Protein AF-A0A2M7L9B9-F1 (a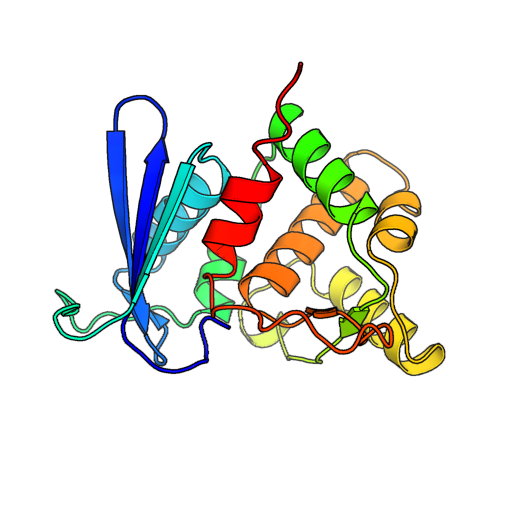fdb_monomer_lite)

Secondary structure (DSSP, 8-state):
-TTSSS-EEEEEEETTEEEEEEE-SS-EES-HHHHHHHHHHHHH-SEEEEEESTT---S-S-EE-HHHHHHHHHTT----HHHHHHHHHHHHTPPPEEE----GGGGT-TTHHHHHHHHHHHHHHS-B-HHHHHHT--SHHHHHHHHHHHHHHHHHT-EEE---S-TT-------HHHHHHHHT-----

pLDDT: mean 80.37, std 19.04, range [23.73, 95.25]

Sequence (189 aa):
MILAQKPARLDYAAGSESDSIYYDRAGFEGSDSEVAAKLRAVFASDAVDVESGEGIQLLTDQRVFAPQAISLALNDYMMDARLRARLKSFAKTMPPLHVHSFPMHRYGFHENARYLKICMQYQQYGSFSMQDYLLLAADTQDEIVRLRVMMALYTLGLITPLESGVAGVKHKHRSIFSTIADKLKIHHF

Foldseek 3Di:
DLLDAFWKKKWFDDPPDIDIWIGHNQATDDDLVVLLVVVLSLLVTLDIAMDTDPPRDRPDPDHDHHLLSLQSNLVVRDDDPLSLVLLLVVLVVAAWKDFADDPSVVNNRPLVVLLVVQVVVCVVPVTGRLNVSLVPQPDPVSNSSSSSSVVSCQQVVRIDGDDDPPPDDPPPPGDSSNVSSVSSCPDDD

Radius of gyration: 16.37 Å; chains: 1; bounding box: 45×38×41 Å

Structure (mmCIF, N/CA/C/O backbone):
data_AF-A0A2M7L9B9-F1
#
_entry.id   AF-A0A2M7L9B9-F1
#
loop_
_atom_site.group_PDB
_atom_site.id
_atom_site.type_symbol
_atom_site.label_atom_id
_atom_site.label_alt_id
_atom_site.label_comp_id
_atom_site.label_asym_id
_atom_site.label_entity_id
_atom_site.label_seq_id
_atom_site.pdbx_PDB_ins_code
_atom_site.Cartn_x
_atom_site.Cartn_y
_atom_site.Cartn_z
_atom_site.occupancy
_atom_site.B_iso_or_equiv
_atom_site.auth_seq_id
_atom_site.auth_comp_id
_atom_site.auth_asym_id
_atom_site.auth_atom_id
_atom_site.pdbx_PDB_model_num
ATOM 1 N N . MET A 1 1 ? 3.941 7.371 8.432 1.00 47.50 1 MET A N 1
ATOM 2 C CA . MET A 1 1 ? 4.108 5.903 8.433 1.00 47.50 1 MET A CA 1
ATOM 3 C C . MET A 1 1 ? 3.063 5.356 9.392 1.00 47.50 1 MET A C 1
ATOM 5 O O . MET A 1 1 ? 2.992 5.896 10.484 1.00 47.50 1 MET A O 1
ATOM 9 N N . ILE A 1 2 ? 2.222 4.386 9.016 1.00 50.94 2 ILE A N 1
ATOM 10 C CA . ILE A 1 2 ? 1.159 3.847 9.908 1.00 50.94 2 ILE A CA 1
ATOM 11 C C . ILE A 1 2 ? 1.754 3.333 11.236 1.00 50.94 2 ILE A C 1
ATOM 13 O O . ILE A 1 2 ? 1.150 3.435 12.293 1.00 50.94 2 ILE A O 1
ATOM 17 N N . LEU A 1 3 ? 3.030 2.944 11.201 1.00 48.72 3 LEU A N 1
ATOM 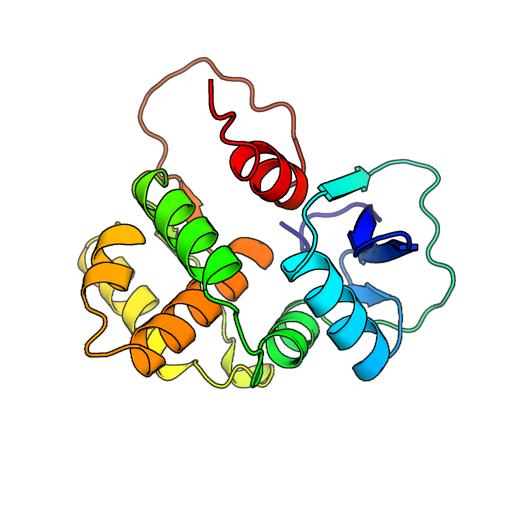18 C CA . LEU A 1 3 ? 3.849 2.559 12.351 1.00 48.72 3 LEU A CA 1
ATOM 19 C C . LEU A 1 3 ? 4.366 3.739 13.218 1.00 48.72 3 LEU A C 1
ATOM 21 O O . LEU A 1 3 ? 5.097 3.506 14.179 1.00 48.72 3 LEU A O 1
ATOM 25 N N . ALA A 1 4 ? 4.016 4.995 12.910 1.00 48.97 4 ALA A N 1
ATOM 26 C CA . ALA A 1 4 ? 4.515 6.206 13.578 1.00 48.97 4 ALA A CA 1
ATOM 27 C C . ALA A 1 4 ? 3.407 7.005 14.314 1.00 48.97 4 ALA A C 1
ATOM 29 O O . ALA A 1 4 ? 3.095 8.139 13.970 1.00 48.97 4 ALA A O 1
ATOM 30 N N . GLN A 1 5 ? 2.852 6.374 15.355 1.00 60.91 5 GLN A N 1
ATOM 31 C CA . GLN A 1 5 ? 2.694 6.905 16.727 1.00 60.91 5 GLN A CA 1
ATOM 32 C C . GLN A 1 5 ? 1.781 8.107 17.071 1.00 60.91 5 GLN A C 1
ATOM 34 O O . GLN A 1 5 ? 2.161 8.914 17.914 1.00 60.91 5 GLN A O 1
ATOM 39 N N . LYS A 1 6 ? 0.531 8.137 16.592 1.00 69.31 6 LYS A N 1
ATOM 40 C CA . LYS A 1 6 ? -0.669 8.543 17.376 1.00 69.31 6 LYS A CA 1
ATOM 41 C C . LYS A 1 6 ? -1.890 7.790 16.812 1.00 69.31 6 LYS A C 1
ATOM 43 O O . LYS A 1 6 ? -1.838 7.466 15.624 1.00 69.31 6 LYS A O 1
ATOM 48 N N . PRO A 1 7 ? -2.944 7.493 17.601 1.00 80.25 7 PRO A N 1
ATOM 49 C CA . PRO A 1 7 ? -4.212 7.025 17.046 1.00 80.25 7 PRO A CA 1
ATOM 50 C C . PRO A 1 7 ? -4.685 7.976 15.946 1.00 80.25 7 PRO A C 1
ATOM 52 O O . PRO A 1 7 ? -4.593 9.201 16.089 1.00 80.25 7 PRO A O 1
ATOM 55 N N . ALA A 1 8 ? -5.133 7.408 14.838 1.00 84.88 8 ALA A N 1
ATOM 56 C CA . ALA A 1 8 ? -5.562 8.145 13.667 1.00 84.88 8 ALA A CA 1
ATOM 57 C C . ALA A 1 8 ? -6.831 7.528 13.083 1.00 84.88 8 ALA A C 1
ATOM 59 O O . ALA A 1 8 ? -7.077 6.326 13.205 1.00 84.88 8 ALA A O 1
ATOM 60 N N . ARG A 1 9 ? -7.618 8.379 12.432 1.00 87.31 9 ARG A N 1
ATOM 61 C CA . ARG A 1 9 ? -8.817 8.016 11.689 1.00 87.31 9 ARG A CA 1
ATOM 62 C C . ARG A 1 9 ? -8.599 8.416 10.243 1.00 87.31 9 ARG A C 1
ATOM 64 O O . ARG A 1 9 ? -8.158 9.528 9.964 1.00 87.31 9 ARG A O 1
ATOM 71 N N . LEU A 1 10 ? -8.873 7.499 9.334 1.00 86.94 10 LEU A N 1
ATOM 72 C CA . LEU A 1 10 ? -8.871 7.752 7.907 1.00 86.94 10 LEU A CA 1
ATOM 73 C C . LEU A 1 10 ? -10.317 7.757 7.437 1.00 86.94 10 LEU A C 1
ATOM 75 O O . LEU A 1 10 ? -10.974 6.721 7.490 1.00 86.94 10 LEU A O 1
ATOM 79 N N . ASP A 1 11 ? -10.771 8.914 6.977 1.00 87.69 11 ASP A N 1
ATOM 80 C CA . ASP A 1 11 ? -12.105 9.129 6.429 1.00 87.69 11 ASP A CA 1
ATOM 81 C C . ASP A 1 11 ? -12.044 9.031 4.911 1.00 87.69 11 ASP A C 1
ATOM 83 O O . ASP A 1 11 ? -11.152 9.597 4.274 1.00 87.69 11 ASP A O 1
ATOM 87 N N . TYR A 1 12 ? -12.970 8.290 4.316 1.00 86.81 12 TYR A N 1
ATOM 88 C CA . TYR A 1 12 ? -13.003 8.068 2.878 1.00 86.81 12 TYR A CA 1
ATOM 89 C C . TYR A 1 12 ? -14.435 8.065 2.347 1.00 86.81 12 TYR A C 1
ATOM 91 O O . TYR A 1 12 ? -15.374 7.722 3.061 1.00 86.81 12 TYR A O 1
ATOM 99 N N . ALA A 1 13 ? -14.597 8.454 1.081 1.00 83.00 13 ALA A N 1
ATOM 100 C CA . ALA A 1 13 ? -15.888 8.473 0.401 1.00 83.00 13 ALA A CA 1
ATOM 101 C C . ALA A 1 13 ? -15.882 7.542 -0.817 1.00 83.00 13 ALA A C 1
ATOM 103 O O . ALA A 1 13 ? -15.141 7.754 -1.780 1.00 83.00 13 ALA A O 1
ATOM 104 N N . ALA A 1 14 ? -16.743 6.529 -0.793 1.00 69.25 14 ALA A N 1
ATOM 105 C CA . ALA A 1 14 ? -16.965 5.619 -1.908 1.00 69.25 14 ALA A CA 1
ATOM 106 C C . ALA A 1 14 ? -18.377 5.853 -2.467 1.00 69.25 14 ALA A C 1
ATOM 108 O O . ALA A 1 14 ? -19.374 5.380 -1.927 1.00 69.25 14 ALA A O 1
ATOM 109 N N . GLY A 1 15 ? -18.476 6.624 -3.553 1.00 70.06 15 GLY A N 1
ATOM 110 C CA . GLY A 1 15 ? -19.773 7.029 -4.101 1.00 70.06 15 GLY A CA 1
ATOM 111 C C . GLY A 1 15 ? -20.489 8.024 -3.182 1.00 70.06 15 GLY A C 1
ATOM 112 O O . GLY A 1 15 ? -19.963 9.104 -2.926 1.00 70.06 15 GLY A O 1
ATOM 113 N N . SER A 1 16 ? -21.695 7.679 -2.721 1.00 68.50 16 SER A N 1
ATOM 114 C CA . SER A 1 16 ? -22.496 8.497 -1.795 1.00 68.50 16 SER A CA 1
ATOM 115 C C . SER A 1 16 ? -22.246 8.194 -0.316 1.00 68.50 16 SER A C 1
ATOM 117 O O . SER A 1 16 ? -22.794 8.885 0.540 1.00 68.50 16 SER A O 1
ATOM 119 N N . GLU A 1 17 ? -21.464 7.160 -0.008 1.00 77.19 17 GLU A N 1
ATOM 120 C CA . GLU A 1 17 ? -21.222 6.708 1.359 1.00 77.19 17 GLU A CA 1
ATOM 121 C C . GLU A 1 17 ? -19.857 7.190 1.852 1.00 77.19 17 GLU A C 1
ATOM 123 O O . GLU A 1 17 ? -18.846 7.076 1.154 1.00 77.19 17 GLU A O 1
ATOM 128 N N . SER A 1 18 ? -19.843 7.734 3.067 1.00 85.62 18 SER A N 1
ATOM 129 C CA . SER A 1 18 ? -18.632 8.083 3.806 1.00 85.62 18 SER A CA 1
ATOM 130 C C . SER A 1 18 ? -18.439 7.104 4.955 1.00 85.62 18 SER A C 1
ATOM 132 O O . SER A 1 18 ? -19.380 6.866 5.712 1.00 85.62 18 SER A O 1
ATOM 134 N N . ASP A 1 19 ? -17.228 6.588 5.118 1.00 90.50 19 ASP A N 1
ATOM 135 C CA . ASP A 1 19 ? -16.872 5.694 6.218 1.00 90.50 19 ASP A CA 1
ATOM 136 C C . ASP A 1 19 ? -15.447 5.997 6.704 1.00 90.50 19 ASP A C 1
ATOM 138 O O . ASP A 1 19 ? -14.698 6.763 6.087 1.00 90.50 19 ASP A O 1
ATOM 142 N N . SER A 1 20 ? -15.087 5.404 7.837 1.00 90.56 20 SER A N 1
ATOM 143 C CA . SER A 1 20 ? -13.825 5.629 8.522 1.00 90.56 20 SER A CA 1
ATOM 144 C C . SER A 1 20 ? -13.132 4.311 8.852 1.00 90.56 20 SER A C 1
ATOM 146 O O . SER A 1 20 ? -13.765 3.317 9.219 1.00 90.56 20 SER A O 1
ATOM 148 N N . ILE A 1 21 ? -11.804 4.306 8.787 1.00 90.81 21 ILE A N 1
ATOM 149 C CA . ILE A 1 21 ? -10.969 3.243 9.349 1.00 90.81 21 ILE A CA 1
ATOM 150 C C . ILE A 1 21 ? -10.003 3.837 10.369 1.00 90.81 21 ILE A C 1
ATOM 152 O O . ILE A 1 21 ? -9.316 4.824 10.106 1.00 90.81 21 ILE A O 1
ATOM 156 N N . TYR A 1 22 ? -9.957 3.229 11.549 1.00 90.69 22 TYR A N 1
ATOM 157 C CA . TYR A 1 22 ? -9.108 3.670 12.645 1.00 90.69 22 TYR A CA 1
ATOM 158 C C . TYR A 1 22 ? -7.847 2.820 12.706 1.00 90.69 22 TYR A C 1
ATOM 160 O O . TYR A 1 22 ? -7.876 1.621 12.417 1.00 90.69 22 TYR A O 1
ATOM 168 N N . TYR A 1 23 ? -6.730 3.437 13.072 1.00 87.12 23 TYR A N 1
ATOM 169 C CA . TYR A 1 23 ? -5.478 2.725 13.262 1.00 87.12 23 TYR A CA 1
ATOM 170 C C . TYR A 1 23 ? -4.580 3.391 14.295 1.00 87.12 23 TYR A C 1
ATOM 172 O O . TYR A 1 23 ? -4.627 4.599 14.534 1.00 87.12 23 TYR A O 1
ATOM 180 N N . ASP A 1 24 ? -3.713 2.583 14.885 1.00 84.75 24 ASP A N 1
ATOM 181 C CA . ASP A 1 24 ? -2.660 3.010 15.790 1.00 84.75 24 ASP A CA 1
ATOM 182 C C . ASP A 1 24 ? -1.365 2.226 15.505 1.00 84.75 24 ASP A C 1
ATOM 184 O O . ASP A 1 24 ? -1.163 1.661 14.426 1.00 84.75 24 ASP A O 1
ATOM 188 N N . ARG A 1 25 ? -0.448 2.199 16.478 1.00 81.19 25 ARG A N 1
ATOM 189 C CA . ARG A 1 25 ? 0.805 1.446 16.355 1.00 81.19 25 ARG A CA 1
ATOM 190 C C . ARG A 1 25 ? 0.590 -0.076 16.331 1.00 81.19 25 ARG A C 1
ATOM 192 O O . ARG A 1 25 ? 1.432 -0.776 15.768 1.00 81.19 25 ARG A O 1
ATOM 199 N N . ALA A 1 26 ? -0.465 -0.584 16.965 1.00 83.88 26 ALA A N 1
ATOM 200 C CA . ALA A 1 26 ? -0.777 -2.009 17.020 1.00 83.88 26 ALA A CA 1
ATOM 201 C C . ALA A 1 26 ? -1.418 -2.498 15.714 1.00 83.88 26 ALA A C 1
ATOM 203 O O . ALA A 1 26 ? -1.195 -3.641 15.314 1.00 83.88 26 ALA A O 1
ATOM 204 N N . GLY A 1 27 ? -2.141 -1.631 15.006 1.00 88.50 27 GLY A N 1
ATOM 205 C CA . GLY A 1 27 ? -2.663 -1.937 13.681 1.00 88.50 27 GLY A CA 1
ATOM 206 C C . GLY A 1 27 ? -3.945 -1.189 13.360 1.00 88.50 27 GLY A C 1
ATOM 207 O O . GLY A 1 27 ? -4.224 -0.139 13.930 1.00 88.50 27 GLY A O 1
ATOM 208 N N . PHE A 1 28 ? -4.715 -1.743 12.431 1.00 91.50 28 PHE A N 1
ATOM 209 C CA . PHE A 1 28 ? -6.047 -1.256 12.096 1.00 91.50 28 PHE A CA 1
ATOM 210 C C . PHE A 1 28 ? -7.085 -1.867 13.022 1.00 91.50 28 PHE A C 1
ATOM 212 O O . PHE A 1 28 ? -6.974 -3.031 13.402 1.00 91.50 28 PHE A O 1
ATOM 219 N N . GLU A 1 29 ? -8.096 -1.088 13.360 1.00 92.56 29 GLU A N 1
ATOM 220 C CA . GLU A 1 29 ? -9.214 -1.540 14.168 1.00 92.56 29 GLU A CA 1
ATOM 221 C C . GLU A 1 29 ? -10.212 -2.383 13.359 1.00 92.56 29 GLU A C 1
ATOM 223 O O . GLU A 1 29 ? -10.620 -1.981 12.268 1.00 92.56 29 GLU A O 1
ATOM 228 N N . GLY A 1 30 ? -10.633 -3.518 13.928 1.00 93.31 30 GLY A N 1
ATOM 229 C CA . GLY A 1 30 ? -11.664 -4.406 13.378 1.00 93.31 30 GLY A CA 1
ATOM 230 C C . GLY A 1 30 ? -11.160 -5.824 13.106 1.00 93.31 30 GLY A C 1
ATOM 231 O O . GLY A 1 30 ? -10.056 -6.197 13.505 1.00 93.31 30 GLY A O 1
ATOM 232 N N . SER A 1 31 ? -11.978 -6.634 12.436 1.00 94.62 31 SER A N 1
ATOM 233 C CA . SER A 1 31 ? -11.589 -7.969 11.965 1.00 94.62 31 SER A CA 1
ATOM 234 C C . SER A 1 31 ? -10.820 -7.930 10.641 1.00 94.62 31 SER A C 1
ATOM 236 O O . SER A 1 31 ? -10.930 -6.975 9.873 1.00 94.62 31 SER A O 1
ATOM 238 N N . ASP A 1 32 ? -10.092 -9.007 10.324 1.00 94.06 32 ASP A N 1
ATOM 239 C CA . ASP A 1 32 ? -9.362 -9.174 9.057 1.00 94.06 32 ASP A CA 1
ATOM 240 C C . ASP A 1 32 ? -10.225 -8.836 7.829 1.00 94.06 32 ASP A C 1
ATOM 242 O O . ASP A 1 32 ? -9.781 -8.125 6.926 1.00 94.06 32 ASP A O 1
ATOM 246 N N . SER A 1 33 ? -11.475 -9.314 7.810 1.00 93.50 33 SER A N 1
ATOM 247 C CA . SER A 1 33 ? -12.400 -9.105 6.690 1.00 93.50 33 SER A CA 1
ATOM 248 C C . SER A 1 33 ? -12.887 -7.659 6.568 1.00 93.50 33 SER A C 1
ATOM 250 O O . SER A 1 33 ? -12.904 -7.111 5.465 1.00 93.50 33 SER A O 1
ATOM 252 N N . GLU A 1 34 ? -13.223 -7.023 7.692 1.00 94.06 34 GLU A N 1
ATOM 253 C CA . GLU A 1 34 ? -13.696 -5.638 7.729 1.00 94.06 34 GLU A CA 1
ATOM 254 C C . GLU A 1 34 ? -12.569 -4.683 7.352 1.00 94.06 34 GLU A C 1
ATOM 256 O O . GLU A 1 34 ? -12.732 -3.851 6.463 1.00 94.06 34 GLU A O 1
ATOM 261 N N . VAL A 1 35 ? -11.397 -4.846 7.968 1.00 93.94 35 VAL A N 1
ATOM 262 C CA . VAL A 1 35 ? -10.217 -4.025 7.693 1.00 93.94 35 VAL A CA 1
ATOM 263 C C . VAL A 1 35 ? -9.813 -4.140 6.225 1.00 93.94 35 VAL A C 1
ATOM 265 O O . VAL A 1 35 ? -9.581 -3.120 5.576 1.00 93.94 35 VAL A O 1
ATOM 268 N N . ALA A 1 36 ? -9.767 -5.353 5.666 1.00 94.06 36 ALA A N 1
ATOM 269 C CA . ALA A 1 36 ? -9.434 -5.544 4.257 1.00 94.06 36 ALA A CA 1
ATOM 270 C C . ALA A 1 36 ? -10.466 -4.889 3.322 1.00 94.06 36 ALA A C 1
ATOM 272 O O . ALA A 1 36 ? -10.080 -4.256 2.337 1.00 94.06 36 ALA A O 1
ATOM 273 N N . ALA A 1 37 ? -11.764 -5.003 3.625 1.00 92.38 37 ALA A N 1
ATOM 274 C CA . ALA A 1 37 ? -12.824 -4.365 2.847 1.00 92.38 37 ALA A CA 1
ATOM 275 C C . ALA A 1 37 ? -12.726 -2.832 2.896 1.00 92.38 37 ALA A C 1
ATOM 277 O O . ALA A 1 37 ? -12.710 -2.188 1.844 1.00 92.38 37 ALA A O 1
ATOM 278 N N . LYS A 1 38 ? -12.563 -2.256 4.093 1.00 92.31 38 LYS A N 1
ATOM 279 C CA . LYS A 1 38 ? -12.387 -0.811 4.284 1.00 92.31 38 LYS A CA 1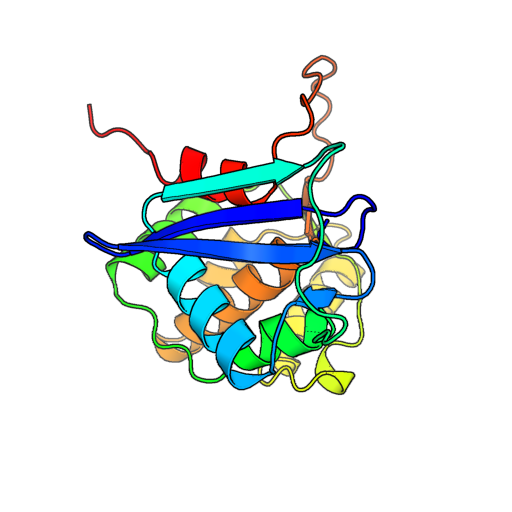
ATOM 280 C C . LYS A 1 38 ? -11.142 -0.296 3.567 1.00 92.31 38 LYS A C 1
ATOM 282 O O . LYS A 1 38 ? -11.216 0.684 2.839 1.00 92.31 38 LYS A O 1
ATOM 287 N N . LEU A 1 39 ? -10.007 -0.989 3.673 1.00 92.50 39 LEU A N 1
ATOM 288 C CA . LEU A 1 39 ? -8.780 -0.612 2.959 1.00 92.50 39 LEU A CA 1
ATOM 289 C C . LEU A 1 39 ? -8.946 -0.635 1.434 1.00 92.50 39 LEU A C 1
ATOM 291 O O . LEU A 1 39 ? -8.440 0.255 0.753 1.00 92.50 39 LEU A O 1
ATOM 295 N N . ARG A 1 40 ? -9.680 -1.606 0.881 1.00 91.31 40 ARG A N 1
ATOM 296 C CA . ARG A 1 40 ? -10.009 -1.613 -0.555 1.00 91.31 40 ARG A CA 1
ATOM 297 C C . ARG A 1 40 ? -10.885 -0.425 -0.939 1.00 91.31 40 ARG A C 1
ATOM 299 O O . ARG A 1 40 ? -10.617 0.209 -1.956 1.00 91.31 40 ARG A O 1
ATOM 306 N N . ALA A 1 41 ? -11.873 -0.084 -0.115 1.00 89.06 41 ALA A N 1
ATOM 307 C CA . ALA A 1 41 ? -12.698 1.098 -0.336 1.00 89.06 41 ALA A CA 1
ATOM 308 C C . ALA A 1 41 ? -11.867 2.394 -0.268 1.00 89.06 41 ALA A C 1
ATOM 310 O O . ALA A 1 41 ? -12.010 3.258 -1.129 1.00 89.06 41 ALA A O 1
ATOM 311 N N . VAL A 1 42 ? -10.903 2.482 0.654 1.00 89.06 42 VAL A N 1
ATOM 312 C CA . VAL A 1 42 ? -9.911 3.570 0.707 1.00 89.06 42 VAL A CA 1
ATOM 313 C C . VAL A 1 42 ? -9.094 3.649 -0.583 1.00 89.06 42 VAL A C 1
ATOM 315 O O . VAL A 1 42 ? -8.894 4.740 -1.113 1.00 89.06 42 VAL A O 1
ATOM 318 N N . PHE A 1 43 ? -8.628 2.518 -1.119 1.00 87.50 43 PHE A N 1
ATOM 319 C CA . PHE A 1 43 ? -7.863 2.490 -2.371 1.00 87.50 43 PHE A CA 1
ATOM 320 C C . PHE A 1 43 ? -8.691 2.886 -3.597 1.00 87.50 43 PHE A C 1
ATOM 322 O O . PHE A 1 43 ? -8.143 3.454 -4.542 1.00 87.50 43 PHE 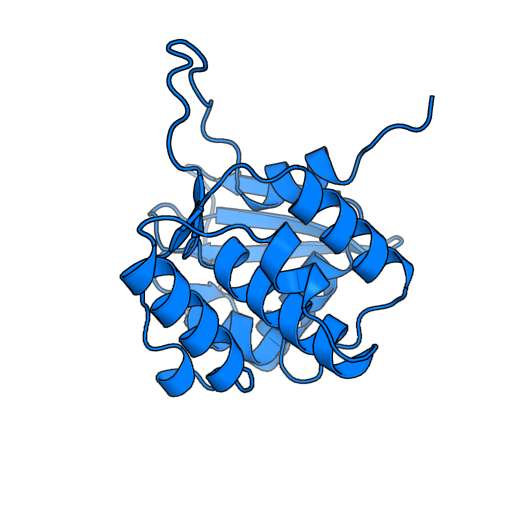A O 1
ATOM 329 N N . ALA A 1 44 ? -9.985 2.572 -3.596 1.00 84.19 44 ALA A N 1
ATOM 330 C CA . ALA A 1 44 ? -10.920 2.959 -4.647 1.00 84.19 44 ALA A CA 1
ATOM 331 C C . ALA A 1 44 ? -11.416 4.409 -4.506 1.00 84.19 44 ALA A C 1
ATOM 333 O O . ALA A 1 44 ? -11.909 4.982 -5.477 1.00 84.19 44 ALA A O 1
ATOM 334 N N . SER A 1 45 ? -11.279 5.004 -3.319 1.00 82.69 45 SER A N 1
ATOM 335 C CA . SER A 1 45 ? -11.823 6.320 -3.002 1.00 82.69 45 SER A CA 1
ATOM 336 C C . SER A 1 45 ? -11.195 7.447 -3.833 1.00 82.69 45 SER A C 1
ATOM 338 O O . SER A 1 45 ? -9.990 7.489 -4.114 1.00 82.69 45 SER A O 1
ATOM 340 N N . ASP A 1 46 ? -12.030 8.419 -4.199 1.00 73.00 46 ASP A N 1
ATOM 341 C CA . ASP A 1 46 ? -11.593 9.674 -4.815 1.00 73.00 46 ASP A CA 1
ATOM 342 C C . ASP A 1 46 ? -11.214 10.737 -3.764 1.00 73.00 46 ASP A C 1
ATOM 344 O O . ASP A 1 46 ? -10.475 11.672 -4.080 1.00 73.00 46 ASP A O 1
ATOM 348 N N . ALA A 1 47 ? -11.642 10.567 -2.508 1.00 74.00 47 ALA A N 1
ATOM 349 C CA . ALA A 1 47 ? -11.338 11.468 -1.401 1.00 74.00 47 ALA A CA 1
ATOM 350 C C . ALA A 1 47 ? -10.954 10.679 -0.146 1.00 74.00 47 ALA A C 1
ATOM 352 O O . ALA A 1 47 ? -11.724 9.858 0.349 1.00 74.00 47 ALA A O 1
ATOM 353 N N . VAL A 1 48 ? -9.754 10.936 0.370 1.00 78.88 48 VAL A N 1
ATOM 354 C CA . VAL A 1 48 ? -9.286 10.370 1.634 1.00 78.88 48 VAL A CA 1
ATOM 355 C C . VAL A 1 48 ? -8.718 11.494 2.480 1.00 78.88 48 VAL A C 1
ATOM 357 O O . VAL A 1 48 ? -7.795 12.185 2.040 1.00 78.88 48 VAL A O 1
ATOM 360 N N . ASP A 1 49 ? -9.255 11.654 3.681 1.00 80.31 49 ASP A N 1
ATOM 361 C CA . ASP A 1 49 ? -8.706 12.539 4.697 1.00 80.31 49 ASP A CA 1
ATOM 362 C C . ASP A 1 49 ? -8.200 11.726 5.884 1.00 80.31 49 ASP A C 1
ATOM 364 O O . ASP A 1 49 ? -8.640 10.603 6.130 1.00 80.31 49 ASP A O 1
ATOM 368 N N . VAL A 1 50 ? -7.212 12.261 6.591 1.00 80.25 50 VAL A N 1
ATOM 369 C CA . VAL A 1 50 ? -6.671 11.598 7.775 1.00 80.25 50 VAL A CA 1
ATOM 370 C C . VAL A 1 50 ? -6.575 12.584 8.907 1.00 80.25 50 VAL A C 1
ATOM 372 O O . VAL A 1 50 ? -5.776 13.522 8.878 1.00 80.25 50 VAL A O 1
ATOM 375 N N . GLU A 1 51 ? -7.330 12.275 9.945 1.00 81.62 51 GLU A N 1
ATOM 376 C CA . GLU A 1 51 ? -7.296 12.970 11.209 1.00 81.62 51 GLU A CA 1
ATOM 377 C C . GLU A 1 51 ? -6.349 12.240 12.162 1.00 81.62 51 GLU A C 1
ATOM 379 O O . GLU A 1 51 ? -6.372 11.017 12.311 1.00 81.62 51 GLU A O 1
ATOM 384 N N . SER A 1 52 ? -5.482 13.007 12.817 1.00 77.69 52 SER A N 1
ATOM 385 C CA . SER A 1 52 ? -4.568 12.518 13.849 1.00 77.69 52 SER A CA 1
ATOM 386 C C . SER A 1 52 ? -4.524 13.532 14.982 1.00 77.69 52 SER A C 1
ATOM 388 O O . SER A 1 52 ? -4.282 14.711 14.718 1.00 77.69 52 SER A O 1
ATOM 390 N N . GLY A 1 53 ? -4.713 13.110 16.232 1.00 67.75 53 GLY A N 1
ATOM 391 C CA . GLY A 1 53 ? -4.722 14.051 17.351 1.00 67.75 53 GLY A CA 1
ATOM 392 C C . GLY A 1 53 ? -5.349 13.511 18.630 1.00 67.75 53 GLY A C 1
ATOM 393 O O . GLY A 1 53 ? -5.747 12.351 18.711 1.00 67.75 53 GLY A O 1
ATOM 394 N N . GLU A 1 54 ? -5.401 14.373 19.643 1.00 60.53 54 GLU A N 1
ATOM 395 C CA . GLU A 1 54 ? -6.114 14.104 20.893 1.00 60.53 54 GLU A CA 1
ATOM 396 C C . GLU A 1 54 ? -7.622 14.014 20.615 1.00 60.53 54 GLU A C 1
ATOM 398 O O . GLU A 1 54 ? -8.173 14.854 19.910 1.00 60.53 54 GLU A O 1
ATOM 403 N N . GLY A 1 55 ? -8.278 12.973 21.136 1.00 67.25 55 GLY A N 1
ATOM 404 C CA . GLY A 1 55 ? -9.715 12.732 20.947 1.00 67.25 55 GLY A CA 1
ATOM 405 C C . GLY A 1 55 ? -10.068 11.595 19.984 1.00 67.25 55 GLY A C 1
ATOM 406 O O . GLY A 1 55 ? -11.213 11.152 19.984 1.00 67.25 55 GLY A O 1
ATOM 407 N N . ILE A 1 56 ? -9.105 11.056 19.226 1.00 76.19 56 ILE A N 1
ATOM 408 C CA . ILE A 1 56 ? -9.324 9.825 18.453 1.00 76.19 56 ILE A CA 1
ATOM 409 C C . ILE A 1 56 ? -9.243 8.638 19.408 1.00 76.19 56 ILE A C 1
ATOM 411 O O . ILE A 1 56 ? -8.161 8.254 19.856 1.00 76.19 56 ILE A O 1
ATOM 415 N N . GLN A 1 57 ? -10.406 8.082 19.731 1.00 74.56 57 GLN A N 1
ATOM 416 C CA . GLN A 1 57 ? -10.537 6.867 20.524 1.00 74.56 57 GLN A CA 1
ATOM 417 C C . GLN A 1 57 ? -10.890 5.702 19.611 1.00 74.56 57 GLN A C 1
ATOM 419 O O . GLN A 1 57 ? -11.738 5.824 18.729 1.00 74.56 57 GLN A O 1
ATOM 424 N N . LEU A 1 58 ? -10.206 4.588 19.836 1.00 75.94 58 LEU A N 1
ATOM 425 C CA . LEU A 1 58 ? -10.510 3.322 19.188 1.00 75.94 58 LEU A CA 1
ATOM 426 C C . LEU A 1 58 ? -11.781 2.766 19.835 1.00 75.94 58 LEU A C 1
ATOM 428 O O . LEU A 1 58 ? -11.930 2.851 21.056 1.00 75.94 58 LEU A O 1
ATOM 432 N N . LEU A 1 59 ? -12.708 2.254 19.030 1.00 79.19 59 LEU A N 1
ATOM 433 C CA . LEU A 1 59 ? -14.025 1.814 19.511 1.00 79.19 59 LEU A CA 1
ATOM 434 C C . LEU A 1 59 ? -13.969 0.398 20.094 1.00 79.19 59 LEU A C 1
ATOM 436 O O . LEU A 1 59 ? -14.795 0.023 20.924 1.00 79.19 59 LEU A O 1
ATOM 440 N N . THR A 1 60 ? -12.990 -0.387 19.661 1.00 83.44 60 THR A N 1
ATOM 441 C CA . THR A 1 60 ? -12.785 -1.784 20.047 1.00 83.44 60 THR A CA 1
ATOM 442 C C . THR A 1 60 ? -11.317 -2.038 20.374 1.00 83.44 60 THR A C 1
ATOM 444 O O . THR A 1 60 ? -10.459 -1.231 20.023 1.00 83.44 60 THR A O 1
ATOM 447 N N . ASP A 1 61 ? -10.992 -3.178 20.989 1.00 84.56 61 ASP A N 1
ATOM 448 C CA . ASP A 1 61 ? -9.602 -3.629 21.212 1.00 84.56 61 ASP A CA 1
ATOM 449 C C . ASP A 1 61 ? -9.086 -4.552 20.097 1.00 84.56 61 ASP A C 1
ATOM 451 O O . ASP A 1 61 ? -7.919 -4.947 20.082 1.00 84.56 61 ASP A O 1
ATOM 455 N N . GLN A 1 62 ? -9.943 -4.910 19.139 1.00 91.50 62 GLN A N 1
ATOM 456 C CA . GLN A 1 62 ? -9.580 -5.823 18.066 1.00 91.50 62 GLN A CA 1
ATOM 457 C C . GLN A 1 62 ? -8.675 -5.117 17.052 1.00 91.50 62 GLN A C 1
ATOM 459 O O . GLN A 1 62 ? -9.029 -4.065 16.512 1.00 91.50 62 GLN A O 1
ATOM 464 N N . ARG A 1 63 ? -7.486 -5.680 16.807 1.00 90.50 63 ARG A N 1
ATOM 465 C CA . ARG A 1 63 ? -6.480 -5.099 15.909 1.00 90.50 63 ARG A CA 1
ATOM 466 C C . ARG A 1 63 ? -5.991 -6.103 14.879 1.00 90.50 63 ARG A C 1
ATOM 468 O O . ARG A 1 63 ? -5.629 -7.224 15.228 1.00 90.50 63 ARG A O 1
ATOM 475 N N . VAL A 1 64 ? -5.871 -5.642 13.638 1.00 93.31 64 VAL A N 1
ATOM 476 C CA . VAL A 1 64 ? -5.174 -6.340 12.554 1.00 93.31 64 VAL A CA 1
ATOM 477 C C . VAL A 1 64 ? -3.866 -5.617 12.277 1.00 93.31 64 VAL A C 1
ATOM 479 O O . VAL A 1 64 ? -3.853 -4.431 11.935 1.00 93.31 64 VAL A O 1
ATOM 482 N N . PHE A 1 65 ? -2.745 -6.324 12.407 1.00 92.06 65 PHE A N 1
ATOM 483 C CA . PHE A 1 65 ? -1.424 -5.736 12.206 1.00 92.06 65 PHE A CA 1
ATOM 484 C C . PHE A 1 65 ? -1.287 -5.147 10.792 1.00 92.06 65 PHE A C 1
ATOM 486 O O . PHE A 1 65 ? -1.661 -5.782 9.808 1.00 92.06 65 PHE A O 1
ATOM 493 N N . ALA A 1 66 ? -0.731 -3.937 10.668 1.00 90.56 66 ALA A N 1
ATOM 494 C CA . ALA A 1 66 ? -0.802 -3.172 9.420 1.00 90.56 66 ALA A CA 1
ATOM 495 C C . ALA A 1 66 ? -0.227 -3.903 8.182 1.00 90.56 66 ALA A C 1
ATOM 497 O O . ALA A 1 66 ? -0.915 -3.951 7.164 1.00 90.56 66 ALA A O 1
ATOM 498 N N . PRO A 1 67 ? 0.963 -4.534 8.225 1.00 91.25 67 PRO A N 1
ATOM 499 C CA . PRO A 1 67 ? 1.444 -5.375 7.126 1.00 91.25 67 PRO A CA 1
ATOM 500 C C . PRO A 1 67 ? 0.494 -6.510 6.730 1.00 91.25 67 PRO A C 1
ATOM 502 O O . PRO A 1 67 ? 0.317 -6.751 5.541 1.00 91.25 67 PRO A O 1
ATOM 505 N N . GLN A 1 68 ? -0.138 -7.182 7.698 1.00 93.94 68 GLN A N 1
ATOM 506 C CA . GLN A 1 68 ? -1.113 -8.243 7.424 1.00 93.94 68 GLN A CA 1
ATOM 507 C C . GLN A 1 68 ? -2.371 -7.665 6.772 1.00 93.94 68 GLN A C 1
ATOM 509 O O . GLN A 1 68 ? -2.797 -8.157 5.733 1.00 93.94 68 GLN A O 1
ATOM 514 N N . ALA A 1 69 ? -2.919 -6.585 7.328 1.00 93.94 69 ALA A N 1
ATOM 515 C CA . ALA A 1 69 ? -4.091 -5.899 6.795 1.00 93.94 69 ALA A CA 1
ATOM 516 C C . ALA A 1 69 ? -3.892 -5.438 5.342 1.00 93.94 69 ALA A C 1
ATOM 518 O O . ALA A 1 69 ? -4.753 -5.650 4.491 1.00 93.94 69 ALA A O 1
ATOM 519 N N . ILE A 1 70 ? -2.733 -4.844 5.042 1.00 93.50 70 ILE A N 1
ATOM 520 C CA . ILE A 1 70 ? -2.393 -4.380 3.694 1.00 93.50 70 ILE A CA 1
ATOM 521 C C . ILE A 1 70 ? -2.222 -5.554 2.728 1.00 93.50 70 ILE A C 1
ATOM 523 O O . ILE A 1 70 ? -2.730 -5.484 1.610 1.00 93.50 70 ILE A O 1
ATOM 527 N N . SER A 1 71 ? -1.574 -6.644 3.150 1.00 93.94 71 SER A N 1
ATOM 528 C CA . SER A 1 71 ? -1.493 -7.866 2.340 1.00 93.94 71 SER A CA 1
ATOM 529 C C . SER A 1 71 ? -2.882 -8.427 2.039 1.00 93.94 71 SER A C 1
ATOM 531 O O . SER A 1 71 ? -3.207 -8.653 0.879 1.00 93.94 71 SER A O 1
ATOM 533 N N . LEU A 1 72 ? -3.738 -8.574 3.055 1.00 94.50 72 LEU A N 1
ATOM 534 C CA . LEU A 1 72 ? -5.113 -9.054 2.894 1.00 94.50 72 LEU A CA 1
ATOM 535 C C . LEU A 1 72 ? -5.928 -8.171 1.940 1.00 94.50 72 LEU A C 1
ATOM 537 O O . LEU A 1 72 ? -6.639 -8.684 1.075 1.00 94.50 72 LEU A O 1
ATOM 541 N N . ALA A 1 73 ? -5.808 -6.849 2.067 1.00 94.12 73 ALA A N 1
ATOM 542 C CA . ALA A 1 73 ? -6.517 -5.900 1.217 1.00 94.12 73 ALA A CA 1
ATOM 543 C C . ALA A 1 73 ? -6.064 -5.975 -0.249 1.00 94.12 73 ALA A C 1
ATOM 545 O O . ALA A 1 73 ? -6.901 -5.875 -1.146 1.00 94.12 73 ALA A O 1
ATOM 546 N N . LEU A 1 74 ? -4.765 -6.162 -0.500 1.00 93.62 74 LEU A N 1
ATOM 547 C CA . LEU A 1 74 ? -4.187 -6.172 -1.847 1.00 93.62 74 LEU A CA 1
ATOM 548 C C . LEU A 1 74 ? -4.214 -7.543 -2.527 1.00 93.62 74 LEU A C 1
ATOM 550 O O . LEU A 1 74 ? -4.169 -7.592 -3.759 1.00 93.62 74 LEU A O 1
ATOM 554 N N . ASN A 1 75 ? -4.314 -8.632 -1.762 1.00 89.31 75 ASN A N 1
ATOM 555 C CA . ASN A 1 75 ? -4.444 -9.978 -2.307 1.00 89.31 75 ASN A CA 1
ATOM 556 C C . ASN A 1 75 ? -5.672 -10.046 -3.223 1.00 89.31 75 ASN A C 1
ATOM 558 O O . ASN A 1 75 ? -6.796 -9.751 -2.811 1.00 89.31 75 ASN A O 1
ATOM 562 N N . ASP A 1 76 ? -5.404 -10.378 -4.487 1.00 79.38 76 ASP A N 1
ATOM 563 C CA . ASP A 1 76 ? -6.366 -10.460 -5.592 1.00 79.38 76 ASP A CA 1
ATOM 564 C C . ASP A 1 76 ? -7.214 -9.197 -5.805 1.00 79.38 76 ASP A C 1
ATOM 566 O O . ASP A 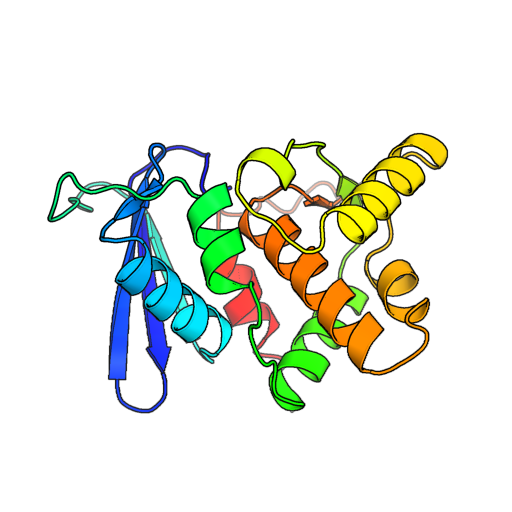1 76 ? -8.283 -9.237 -6.416 1.00 79.38 76 ASP A O 1
ATOM 570 N N . TYR A 1 77 ? -6.720 -8.042 -5.347 1.00 88.56 77 TYR A N 1
ATOM 571 C CA . TYR A 1 77 ? -7.401 -6.774 -5.554 1.00 88.56 77 TYR A CA 1
ATOM 572 C C . TYR A 1 77 ? -7.401 -6.395 -7.037 1.00 88.56 77 TYR A C 1
ATOM 574 O O . TYR A 1 77 ? -6.353 -6.165 -7.651 1.00 88.56 77 TYR A O 1
ATOM 582 N N . MET A 1 78 ? -8.599 -6.322 -7.610 1.00 86.12 78 MET A N 1
ATOM 583 C CA . MET A 1 78 ? -8.803 -5.942 -9.001 1.00 86.12 78 MET A CA 1
ATOM 584 C C . MET A 1 78 ? -8.768 -4.423 -9.139 1.00 86.12 78 MET A C 1
ATOM 586 O O . MET A 1 78 ? -9.641 -3.716 -8.644 1.00 86.12 78 MET A O 1
ATOM 590 N N . MET A 1 79 ? -7.751 -3.924 -9.839 1.00 87.94 79 MET A N 1
ATOM 591 C CA . MET A 1 79 ? -7.619 -2.502 -10.147 1.00 87.94 79 MET A CA 1
ATOM 592 C C . MET A 1 79 ? -8.265 -2.196 -11.491 1.00 87.94 79 MET A C 1
ATOM 594 O O . MET A 1 79 ? -7.853 -2.730 -12.527 1.00 87.94 79 MET A O 1
ATOM 598 N N . ASP A 1 80 ? -9.231 -1.283 -11.492 1.00 88.75 80 ASP A N 1
ATOM 599 C CA . ASP A 1 80 ? -9.791 -0.773 -12.735 1.00 88.75 80 ASP A CA 1
ATOM 600 C C . ASP A 1 80 ? -8.758 0.053 -13.535 1.00 88.75 80 ASP A C 1
ATOM 602 O O . ASP A 1 80 ? -7.667 0.405 -13.070 1.00 88.75 80 ASP A O 1
ATOM 606 N N . ALA A 1 81 ? -9.077 0.354 -14.795 1.00 90.00 81 ALA A N 1
ATOM 607 C CA . ALA A 1 81 ? -8.177 1.113 -15.662 1.00 90.00 81 ALA A CA 1
ATOM 608 C C . ALA A 1 81 ? -7.886 2.532 -15.134 1.00 90.00 81 ALA A C 1
ATOM 610 O O . ALA A 1 81 ? -6.781 3.044 -15.338 1.00 90.00 81 ALA A O 1
ATOM 611 N N . ARG A 1 82 ? -8.847 3.151 -14.437 1.00 87.62 82 ARG A N 1
ATOM 612 C CA . ARG A 1 82 ? -8.739 4.517 -13.910 1.00 87.62 82 ARG A CA 1
ATOM 613 C C . ARG A 1 82 ? -7.730 4.574 -12.763 1.00 87.62 82 ARG A C 1
ATOM 615 O O . ARG A 1 82 ? -6.819 5.401 -12.798 1.00 87.62 82 ARG A O 1
ATOM 622 N N . LEU A 1 83 ? -7.831 3.664 -11.798 1.00 87.81 83 LEU A N 1
ATOM 623 C CA . LEU A 1 83 ? -6.901 3.521 -10.684 1.00 87.81 83 LEU A CA 1
ATOM 624 C C . LEU A 1 83 ? -5.495 3.178 -11.183 1.00 87.81 83 LEU A C 1
ATOM 626 O O . LEU A 1 83 ? -4.524 3.808 -10.762 1.00 87.81 83 LEU A O 1
ATOM 630 N N . ARG A 1 84 ? -5.364 2.253 -12.145 1.00 92.56 84 ARG A N 1
ATOM 631 C CA . ARG A 1 84 ? -4.054 1.932 -12.742 1.00 92.56 84 ARG A CA 1
ATOM 632 C C . ARG A 1 84 ? -3.403 3.147 -13.398 1.00 92.56 84 ARG A C 1
ATOM 634 O O . ARG A 1 84 ? -2.213 3.389 -13.198 1.00 92.56 84 ARG A O 1
ATOM 641 N N . ALA A 1 85 ? -4.159 3.929 -14.169 1.00 90.81 85 ALA A N 1
ATOM 642 C CA . ALA A 1 85 ? -3.648 5.147 -14.797 1.00 90.81 85 ALA A CA 1
ATOM 643 C C . ALA A 1 85 ? -3.196 6.181 -13.752 1.00 90.81 85 ALA A C 1
ATOM 645 O O . ALA A 1 85 ? -2.101 6.736 -13.867 1.00 90.81 85 ALA A O 1
ATOM 646 N N . ARG A 1 86 ? -3.996 6.372 -12.697 1.00 88.81 86 ARG A N 1
ATOM 647 C CA . ARG A 1 86 ? -3.688 7.241 -11.554 1.00 88.81 86 ARG A CA 1
ATOM 648 C C . ARG A 1 86 ? -2.390 6.838 -10.848 1.00 88.81 86 ARG A C 1
ATOM 650 O O . ARG A 1 86 ? -1.512 7.680 -10.671 1.00 88.81 86 ARG A O 1
ATOM 657 N N . LEU A 1 87 ? -2.226 5.558 -10.506 1.00 91.94 87 LEU A N 1
ATOM 658 C CA . LEU A 1 87 ? -1.019 5.055 -9.840 1.00 91.94 87 LEU A CA 1
ATOM 659 C C . LEU A 1 87 ? 0.230 5.204 -10.718 1.00 91.94 87 LEU A C 1
ATOM 661 O O . LEU A 1 87 ? 1.272 5.645 -10.236 1.00 91.94 87 LEU A O 1
ATOM 665 N N . LYS A 1 88 ? 0.123 4.916 -12.022 1.00 93.06 88 LYS A N 1
ATOM 666 C CA . LYS A 1 88 ? 1.225 5.137 -12.972 1.00 93.06 88 LYS A CA 1
ATOM 667 C C . LYS A 1 88 ? 1.602 6.610 -13.078 1.00 93.06 88 LYS A C 1
ATOM 669 O O . LYS A 1 88 ? 2.786 6.933 -13.087 1.00 93.06 88 LYS A O 1
ATOM 674 N N . SER A 1 89 ? 0.615 7.503 -13.148 1.00 90.50 89 SER A N 1
ATOM 675 C CA . SER A 1 89 ? 0.864 8.946 -13.153 1.00 90.50 89 SER A CA 1
ATOM 676 C C . SER A 1 89 ? 1.568 9.383 -11.871 1.00 90.50 89 SER A C 1
ATOM 678 O O . SER A 1 89 ? 2.564 10.096 -11.925 1.00 90.50 89 SER A O 1
ATOM 680 N N . PHE A 1 90 ? 1.112 8.890 -10.719 1.00 88.56 90 PHE A N 1
ATOM 681 C CA . PHE A 1 90 ? 1.744 9.176 -9.438 1.00 88.56 90 PHE A CA 1
ATOM 682 C C . PHE A 1 90 ? 3.202 8.696 -9.393 1.00 88.56 90 PHE A C 1
ATOM 684 O O . PHE A 1 90 ? 4.079 9.474 -9.018 1.00 88.56 90 PHE A O 1
ATOM 691 N N . ALA A 1 91 ? 3.487 7.476 -9.857 1.00 91.06 91 ALA A N 1
ATOM 692 C CA . ALA A 1 91 ? 4.842 6.929 -9.920 1.00 91.06 91 ALA A CA 1
ATOM 693 C C . ALA A 1 91 ? 5.802 7.780 -10.769 1.00 91.06 91 ALA A C 1
ATOM 695 O O . ALA A 1 91 ? 6.952 7.948 -10.379 1.00 91.06 91 ALA A O 1
ATOM 696 N N . LYS A 1 92 ? 5.328 8.372 -11.876 1.00 89.50 92 LYS A N 1
ATOM 697 C CA . LYS A 1 92 ? 6.125 9.304 -12.704 1.00 89.50 92 LYS A CA 1
ATOM 698 C C . LYS A 1 92 ? 6.519 10.588 -11.969 1.00 89.50 92 LYS A C 1
ATOM 700 O O . LYS A 1 92 ? 7.479 11.241 -12.349 1.00 89.50 92 LYS A O 1
ATOM 705 N N . THR A 1 93 ? 5.759 10.976 -10.946 1.00 88.19 93 THR A N 1
ATOM 706 C CA . THR A 1 93 ? 6.044 12.174 -10.136 1.00 88.19 93 THR A CA 1
ATOM 707 C C . THR A 1 93 ? 6.888 11.877 -8.899 1.00 88.19 93 THR A C 1
ATOM 709 O O . THR A 1 93 ? 7.217 12.800 -8.150 1.00 88.19 93 THR A O 1
ATOM 712 N N . MET A 1 94 ? 7.193 10.603 -8.630 1.00 88.19 94 MET A N 1
ATOM 713 C CA . MET A 1 94 ? 8.027 10.239 -7.492 1.00 88.19 94 MET A CA 1
ATOM 714 C C . MET A 1 94 ? 9.490 10.568 -7.801 1.00 88.19 94 MET A C 1
ATOM 716 O O . MET A 1 94 ? 9.991 10.150 -8.845 1.00 88.19 94 MET A O 1
ATOM 720 N N . PRO A 1 95 ? 10.199 11.270 -6.900 1.00 90.31 95 PRO A N 1
ATOM 721 C CA . PRO A 1 95 ? 11.650 11.352 -6.987 1.00 90.31 95 PRO A CA 1
ATOM 722 C C . PRO A 1 95 ? 12.266 9.960 -6.761 1.00 90.31 95 PRO A C 1
ATOM 724 O O . PRO A 1 95 ? 11.558 9.038 -6.338 1.00 90.31 95 PRO A O 1
ATOM 727 N N . PRO A 1 96 ? 13.581 9.797 -6.980 1.00 91.31 96 PRO A N 1
ATOM 728 C CA . PRO A 1 96 ? 14.296 8.611 -6.528 1.00 91.31 96 PRO A CA 1
ATOM 729 C C . PRO A 1 96 ? 13.989 8.300 -5.056 1.00 91.31 96 PRO A C 1
ATOM 731 O O . PRO A 1 96 ? 13.845 9.205 -4.232 1.00 91.31 96 PRO A O 1
ATOM 734 N N . LEU A 1 97 ? 13.877 7.017 -4.729 1.00 91.75 97 LEU A N 1
ATOM 735 C CA . LEU A 1 97 ? 13.410 6.533 -3.435 1.00 91.75 97 LEU A CA 1
ATOM 736 C C . LEU A 1 97 ? 14.499 5.753 -2.691 1.00 91.75 97 LEU A C 1
ATOM 738 O O . LEU A 1 97 ? 15.226 4.953 -3.287 1.00 91.75 97 LEU A O 1
ATOM 742 N N . HIS A 1 98 ? 14.539 5.928 -1.373 1.00 90.31 98 HIS A N 1
ATOM 743 C CA . HIS A 1 98 ? 15.065 4.940 -0.442 1.00 90.31 98 HIS A CA 1
ATOM 744 C C . HIS A 1 98 ? 14.055 3.807 -0.263 1.00 90.31 98 HIS A C 1
ATOM 746 O O . HIS A 1 98 ? 12.850 4.050 -0.164 1.00 90.31 98 HIS A O 1
ATOM 752 N N . VAL A 1 99 ? 14.550 2.571 -0.184 1.00 91.88 99 VAL A N 1
ATOM 753 C CA . VAL A 1 99 ? 13.732 1.385 0.093 1.00 91.88 99 VAL A CA 1
ATOM 754 C C . VAL A 1 99 ? 14.129 0.802 1.445 1.00 91.88 99 VAL A C 1
ATOM 756 O O . VAL A 1 99 ? 15.288 0.457 1.673 1.00 91.88 99 VAL A O 1
ATOM 759 N N . HIS A 1 100 ? 13.152 0.644 2.333 1.00 89.38 100 HIS A N 1
ATOM 760 C CA . HIS A 1 100 ? 13.310 -0.037 3.611 1.00 89.38 100 HIS A CA 1
ATOM 761 C C . HIS A 1 100 ? 12.899 -1.507 3.478 1.00 89.38 100 HIS A C 1
ATOM 763 O O . HIS A 1 100 ? 11.791 -1.835 3.040 1.00 89.38 100 HIS A O 1
ATOM 769 N N . SER A 1 101 ? 13.797 -2.413 3.864 1.00 88.81 101 SER A N 1
ATOM 770 C CA . SER A 1 101 ? 13.506 -3.843 3.873 1.00 88.81 101 SER A CA 1
ATOM 771 C C . SER A 1 101 ? 12.627 -4.217 5.070 1.00 88.81 101 SER A C 1
ATOM 773 O O . SER A 1 101 ? 12.844 -3.787 6.201 1.00 88.81 101 SER A O 1
ATOM 775 N N . PHE A 1 102 ? 11.615 -5.041 4.818 1.00 89.94 102 PHE A N 1
ATOM 776 C CA . PHE A 1 102 ? 10.664 -5.537 5.799 1.00 89.94 102 PHE A CA 1
ATOM 777 C C . PHE A 1 102 ? 10.206 -6.943 5.381 1.00 89.94 102 PHE A C 1
ATOM 779 O O . PHE A 1 102 ? 9.975 -7.179 4.194 1.00 89.94 102 PHE A O 1
ATOM 786 N N . PRO A 1 103 ? 10.074 -7.914 6.301 1.00 89.50 103 PRO A N 1
ATOM 787 C CA . PRO A 1 103 ? 9.793 -9.304 5.944 1.00 89.50 103 PRO A CA 1
ATOM 788 C C . PRO A 1 103 ? 8.309 -9.535 5.590 1.00 89.50 103 PRO A C 1
ATOM 790 O O . PRO A 1 103 ? 7.610 -10.277 6.274 1.00 89.50 103 PRO A O 1
ATOM 793 N N . MET A 1 104 ? 7.829 -8.925 4.500 1.00 89.56 104 MET A N 1
ATOM 794 C CA . MET A 1 104 ? 6.429 -8.957 4.037 1.00 89.56 104 MET A CA 1
ATOM 795 C C . MET A 1 104 ? 5.866 -10.377 3.854 1.0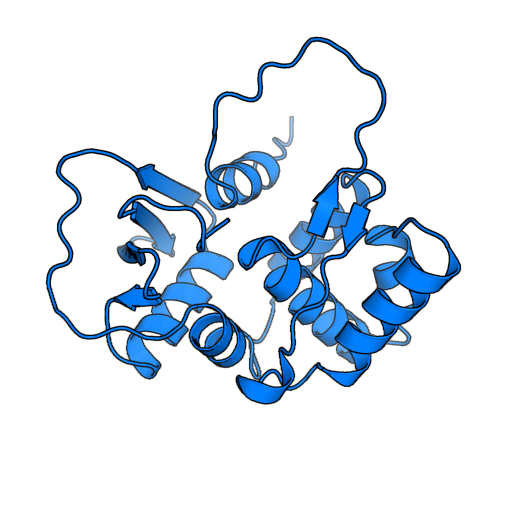0 89.56 104 MET A C 1
ATOM 797 O O . MET A 1 104 ? 4.701 -10.619 4.159 1.00 89.56 104 MET A O 1
ATOM 801 N N . HIS A 1 105 ? 6.696 -11.342 3.437 1.00 90.25 105 HIS A N 1
ATOM 802 C CA . HIS A 1 105 ? 6.308 -12.756 3.314 1.00 90.25 105 HIS A CA 1
ATOM 803 C C . HIS A 1 105 ? 5.764 -13.369 4.612 1.00 90.25 105 HIS A C 1
ATOM 805 O O . HIS A 1 105 ? 4.939 -14.275 4.552 1.00 90.25 105 HIS A O 1
ATOM 811 N N . ARG A 1 106 ? 6.193 -12.881 5.786 1.00 91.19 106 ARG A N 1
ATOM 812 C CA . ARG A 1 106 ? 5.693 -13.368 7.084 1.00 91.19 106 ARG A CA 1
ATOM 813 C C . ARG A 1 106 ? 4.248 -12.956 7.356 1.00 91.19 106 ARG A C 1
ATOM 815 O O . ARG A 1 106 ? 3.631 -13.504 8.258 1.00 91.19 106 ARG A O 1
ATOM 822 N N . TYR A 1 107 ? 3.726 -12.009 6.580 1.00 90.56 107 TYR A N 1
ATOM 823 C CA . TYR A 1 107 ? 2.404 -11.414 6.754 1.00 90.56 107 TYR A CA 1
ATOM 824 C C . TYR A 1 107 ? 1.499 -11.659 5.540 1.00 90.56 107 TYR A C 1
ATOM 826 O O . TYR A 1 107 ? 0.611 -10.858 5.264 1.00 90.56 107 TYR A O 1
ATOM 834 N N . GLY A 1 108 ? 1.743 -12.743 4.792 1.00 88.62 108 GLY A N 1
ATOM 835 C CA . GLY A 1 108 ? 0.853 -13.195 3.719 1.00 88.62 108 GLY A CA 1
ATOM 836 C C . GLY A 1 108 ? 0.896 -12.364 2.434 1.00 88.62 108 GLY A C 1
ATOM 837 O O . GLY A 1 108 ? -0.034 -12.443 1.638 1.00 88.62 108 GLY A O 1
ATOM 838 N N . PHE A 1 109 ? 1.948 -11.568 2.213 1.00 90.38 109 PHE A N 1
ATOM 839 C CA . PHE A 1 109 ? 2.086 -10.780 0.987 1.00 90.38 109 PHE A CA 1
ATOM 840 C C . PHE A 1 109 ? 2.457 -11.671 -0.210 1.00 90.38 109 PHE A C 1
ATOM 842 O O . PHE A 1 109 ? 3.579 -12.183 -0.280 1.00 90.38 109 PHE A O 1
ATOM 849 N N . HIS A 1 110 ? 1.530 -11.862 -1.152 1.00 88.81 110 HIS A N 1
ATOM 850 C CA . HIS A 1 110 ? 1.688 -12.810 -2.262 1.00 88.81 110 HIS A CA 1
ATOM 851 C C . HIS A 1 110 ? 2.736 -12.361 -3.291 1.00 88.81 110 HIS A C 1
ATOM 853 O O . HIS A 1 110 ? 3.504 -13.171 -3.815 1.00 88.81 110 HIS A O 1
ATOM 859 N N . GLU A 1 111 ? 2.855 -11.058 -3.541 1.00 89.19 111 GLU A N 1
ATOM 860 C CA . GLU A 1 111 ? 3.759 -10.487 -4.543 1.00 89.19 111 GLU A CA 1
ATOM 861 C C . GLU A 1 111 ? 5.214 -10.361 -4.039 1.00 89.19 111 GLU A C 1
ATOM 863 O O . GLU A 1 111 ? 6.024 -9.600 -4.582 1.00 89.19 111 GLU A O 1
ATOM 868 N N . ASN A 1 112 ? 5.589 -11.135 -3.013 1.00 88.31 112 ASN A N 1
ATOM 869 C CA . ASN A 1 112 ? 6.882 -11.048 -2.333 1.00 88.31 112 ASN A CA 1
ATOM 870 C C . ASN A 1 112 ? 8.087 -11.186 -3.280 1.00 88.31 112 ASN A C 1
ATOM 872 O O . ASN A 1 112 ? 9.082 -10.488 -3.117 1.00 88.31 112 ASN A O 1
ATOM 876 N N . ALA A 1 113 ? 8.005 -12.029 -4.314 1.00 90.88 113 ALA A N 1
ATOM 877 C CA . ALA A 1 113 ? 9.094 -12.167 -5.286 1.00 90.88 113 ALA A CA 1
ATOM 878 C C . ALA A 1 113 ? 9.394 -10.854 -6.036 1.00 90.88 113 ALA A C 1
ATOM 880 O O . ALA A 1 113 ? 10.536 -10.593 -6.404 1.00 90.88 113 ALA A O 1
ATOM 881 N N . ARG A 1 114 ? 8.373 -10.026 -6.284 1.00 93.31 114 ARG A N 1
ATOM 882 C CA . ARG A 1 114 ? 8.512 -8.726 -6.959 1.00 93.31 114 ARG A CA 1
ATOM 883 C C . ARG A 1 114 ? 9.003 -7.663 -5.989 1.00 93.31 114 ARG A C 1
ATOM 885 O O . ARG A 1 114 ? 9.906 -6.907 -6.329 1.00 93.31 114 ARG A O 1
ATOM 892 N N . TYR A 1 115 ? 8.506 -7.700 -4.757 1.00 93.38 115 TYR A N 1
ATOM 893 C CA . TYR A 1 115 ? 9.043 -6.898 -3.665 1.00 93.38 115 TYR A CA 1
ATOM 894 C C . TYR A 1 115 ? 10.551 -7.123 -3.441 1.00 93.38 115 TYR A C 1
ATOM 896 O O . TYR A 1 115 ? 11.317 -6.163 -3.394 1.00 93.38 115 TYR A O 1
ATOM 904 N N . LEU A 1 116 ? 11.011 -8.377 -3.381 1.00 92.44 116 LEU A N 1
ATOM 905 C CA . LEU A 1 116 ? 12.433 -8.678 -3.182 1.00 92.44 116 LEU A CA 1
ATOM 906 C C . LEU A 1 116 ? 13.314 -8.140 -4.316 1.00 92.44 116 LEU A C 1
ATOM 908 O O . LEU A 1 116 ? 14.422 -7.687 -4.046 1.00 92.44 116 LEU A O 1
ATOM 912 N N . LYS A 1 117 ? 12.820 -8.112 -5.563 1.00 92.06 117 LYS A N 1
ATOM 913 C CA . LYS A 1 117 ? 13.550 -7.493 -6.682 1.00 92.06 117 LYS A CA 1
ATOM 914 C C . LYS A 1 117 ? 13.785 -6.000 -6.458 1.00 92.06 117 LYS A C 1
ATOM 916 O O . LYS A 1 117 ? 14.887 -5.537 -6.729 1.00 92.06 117 LYS A O 1
ATOM 921 N N . ILE A 1 118 ? 12.798 -5.275 -5.928 1.00 93.06 118 ILE A N 1
ATOM 922 C CA . ILE A 1 118 ? 12.954 -3.857 -5.566 1.00 93.06 118 ILE A CA 1
ATOM 923 C C . ILE A 1 118 ? 14.053 -3.703 -4.510 1.00 93.06 118 ILE A C 1
ATOM 925 O O . ILE A 1 118 ? 14.957 -2.888 -4.676 1.00 93.06 118 ILE A O 1
ATOM 929 N N . CYS A 1 119 ? 14.017 -4.521 -3.453 1.00 92.75 119 CYS A N 1
ATOM 930 C CA . CYS A 1 119 ? 15.037 -4.496 -2.402 1.00 92.75 119 CYS A CA 1
ATOM 931 C C . CYS A 1 119 ? 16.442 -4.785 -2.948 1.00 92.75 119 CYS A C 1
ATOM 933 O O . CYS A 1 119 ? 17.381 -4.077 -2.599 1.00 92.75 119 CYS A O 1
ATOM 935 N N . MET A 1 120 ? 16.586 -5.785 -3.824 1.00 91.00 120 MET A N 1
ATOM 936 C CA . MET A 1 120 ? 17.867 -6.132 -4.449 1.00 91.00 120 MET A CA 1
ATOM 937 C C . MET A 1 120 ? 18.387 -5.010 -5.354 1.00 91.00 120 MET A C 1
ATOM 939 O O . MET A 1 120 ? 19.563 -4.667 -5.285 1.00 91.00 120 MET A O 1
ATOM 943 N N . GLN A 1 121 ? 17.516 -4.410 -6.172 1.00 90.31 121 GLN A N 1
ATOM 944 C CA . GLN A 1 121 ? 17.879 -3.272 -7.021 1.00 90.31 121 GLN A CA 1
ATOM 945 C C . GLN A 1 121 ? 18.352 -2.089 -6.173 1.00 90.31 121 GLN A C 1
ATOM 947 O O . GLN A 1 121 ? 19.416 -1.532 -6.433 1.00 90.31 121 GLN A O 1
ATOM 952 N N . TYR A 1 122 ? 17.617 -1.744 -5.115 1.00 91.88 122 TYR A N 1
ATOM 953 C CA . TYR A 1 122 ? 18.029 -0.678 -4.207 1.00 91.88 122 TYR A CA 1
ATOM 954 C C . TYR A 1 122 ? 19.362 -0.987 -3.507 1.00 91.88 122 TYR A C 1
ATOM 956 O O . TYR A 1 122 ? 20.223 -0.117 -3.434 1.00 91.88 122 TYR A O 1
ATOM 964 N N . GLN A 1 123 ? 19.578 -2.223 -3.044 1.00 90.50 123 GLN A N 1
ATOM 965 C CA . GLN A 1 123 ? 20.857 -2.636 -2.451 1.00 90.50 123 GLN A CA 1
ATOM 966 C C . GLN A 1 123 ? 22.032 -2.509 -3.427 1.00 90.50 123 GLN A C 1
ATOM 968 O O . GLN A 1 123 ? 23.137 -2.179 -3.004 1.00 90.50 123 GLN A O 1
ATOM 973 N N . GLN A 1 124 ? 21.802 -2.759 -4.717 1.00 90.19 124 GLN A N 1
ATOM 974 C CA . GLN A 1 124 ? 22.833 -2.673 -5.746 1.00 90.19 124 GLN A CA 1
ATOM 975 C C . GLN A 1 124 ? 23.156 -1.227 -6.150 1.00 90.19 124 GLN A C 1
ATOM 977 O O . GLN A 1 124 ? 24.322 -0.905 -6.366 1.00 90.19 124 GLN A O 1
ATOM 982 N N . TYR A 1 125 ? 22.143 -0.367 -6.275 1.00 89.69 125 TYR A N 1
ATOM 983 C CA . TYR A 1 125 ? 22.293 0.972 -6.863 1.00 89.69 125 TYR A CA 1
ATOM 984 C C . TYR A 1 125 ? 22.206 2.123 -5.849 1.00 89.69 125 TYR A C 1
ATOM 986 O O . TYR A 1 125 ? 22.423 3.277 -6.214 1.00 89.69 125 TYR A O 1
ATOM 994 N N . GLY A 1 126 ? 21.847 1.849 -4.593 1.00 87.94 126 GLY A N 1
ATOM 995 C CA . GLY A 1 126 ? 21.664 2.856 -3.539 1.00 87.94 126 GLY A CA 1
ATOM 996 C C . GLY A 1 126 ? 20.461 3.788 -3.740 1.00 87.94 126 GLY A C 1
ATOM 997 O O . GLY A 1 126 ? 20.216 4.664 -2.915 1.00 87.94 126 GLY A O 1
ATOM 998 N N . SER A 1 127 ? 19.702 3.612 -4.822 1.00 89.31 127 SER A N 1
ATOM 999 C CA . SER A 1 127 ? 18.507 4.383 -5.161 1.00 89.31 127 SER A CA 1
ATOM 1000 C C . SER A 1 127 ? 17.537 3.532 -5.978 1.00 89.31 127 SER A C 1
ATOM 1002 O O . SER A 1 127 ? 17.928 2.534 -6.587 1.00 89.31 127 SER A O 1
ATOM 1004 N N . PHE A 1 128 ? 16.256 3.897 -5.960 1.00 92.44 128 PHE A N 1
ATOM 1005 C CA . PHE A 1 128 ? 15.216 3.182 -6.692 1.00 92.44 128 PHE A CA 1
ATOM 1006 C C . PHE A 1 128 ? 14.242 4.144 -7.377 1.00 92.44 128 PHE A C 1
ATOM 1008 O O . PHE A 1 128 ? 13.768 5.100 -6.768 1.00 92.44 128 PHE A O 1
ATOM 1015 N N . SER A 1 129 ? 13.908 3.868 -8.636 1.00 92.94 129 SER A N 1
ATOM 1016 C CA . SER A 1 129 ? 12.916 4.614 -9.415 1.00 92.94 129 SER A CA 1
ATOM 1017 C C . SER A 1 129 ? 11.658 3.768 -9.589 1.00 92.94 129 SER A C 1
ATOM 1019 O O . SER A 1 129 ? 11.677 2.718 -10.237 1.00 92.94 129 SER A O 1
ATOM 1021 N N . MET A 1 130 ? 10.543 4.228 -9.012 1.00 93.75 130 MET A N 1
ATOM 1022 C CA . MET A 1 130 ? 9.261 3.525 -9.132 1.00 93.75 130 MET A CA 1
ATOM 1023 C C . MET A 1 130 ? 8.767 3.507 -10.582 1.00 93.75 130 MET A C 1
ATOM 1025 O O . MET A 1 130 ? 8.199 2.514 -11.031 1.00 93.75 130 MET A O 1
ATOM 1029 N N . GLN A 1 131 ? 9.006 4.587 -11.329 1.00 93.56 131 GLN A N 1
ATOM 1030 C CA . GLN A 1 131 ? 8.646 4.662 -12.740 1.00 93.56 131 GLN A CA 1
ATOM 1031 C C . GLN A 1 131 ? 9.380 3.597 -13.558 1.00 93.56 131 GLN A C 1
ATOM 1033 O O . GLN A 1 131 ? 8.729 2.858 -14.295 1.00 93.56 131 GLN A O 1
ATOM 1038 N N . ASP A 1 132 ? 10.700 3.482 -13.402 1.00 93.19 132 ASP A N 1
ATOM 1039 C CA . ASP A 1 132 ? 11.494 2.514 -14.166 1.00 93.19 132 ASP A CA 1
ATOM 1040 C C . ASP A 1 132 ? 11.063 1.087 -13.840 1.00 93.19 132 ASP A C 1
ATOM 1042 O O . ASP A 1 132 ? 10.889 0.255 -14.729 1.00 93.19 132 ASP A O 1
ATOM 1046 N N . TYR A 1 133 ? 10.776 0.816 -12.568 1.00 94.19 133 TYR A N 1
ATOM 1047 C CA . TYR A 1 133 ? 10.232 -0.467 -12.149 1.00 94.19 133 TYR A CA 1
ATOM 1048 C C . TYR A 1 133 ? 8.883 -0.800 -12.800 1.00 94.19 133 TYR A C 1
ATOM 1050 O O . TYR A 1 133 ? 8.670 -1.956 -13.171 1.00 94.19 133 TYR A O 1
ATOM 1058 N N . LEU A 1 134 ? 7.978 0.170 -12.960 1.00 94.06 134 LEU A N 1
ATOM 1059 C CA . LEU A 1 134 ? 6.698 -0.049 -13.643 1.00 94.06 134 LEU A CA 1
ATOM 1060 C C . LEU A 1 134 ? 6.861 -0.210 -15.160 1.00 94.06 134 LEU A C 1
ATOM 1062 O O . LEU A 1 134 ? 6.130 -0.994 -15.758 1.00 94.06 134 LEU A O 1
ATOM 1066 N N . LEU A 1 135 ? 7.827 0.476 -15.779 1.00 93.31 135 LEU A N 1
ATOM 1067 C CA . LEU A 1 135 ? 8.121 0.348 -17.214 1.00 93.31 135 LEU A CA 1
ATOM 1068 C C . LEU A 1 135 ? 8.663 -1.036 -17.597 1.00 93.31 135 LEU A C 1
ATOM 1070 O O . LEU A 1 135 ? 8.525 -1.448 -18.743 1.00 93.31 135 LEU A O 1
ATOM 1074 N N . LEU A 1 136 ? 9.230 -1.775 -16.641 1.00 92.56 136 LEU A N 1
ATOM 1075 C CA . LEU A 1 136 ? 9.686 -3.156 -16.831 1.00 92.56 136 LEU A CA 1
ATOM 1076 C C . LEU A 1 136 ? 8.548 -4.195 -16.813 1.00 92.56 136 LEU A C 1
ATOM 1078 O O . LEU A 1 136 ? 8.835 -5.395 -16.777 1.00 92.56 136 LEU A O 1
ATOM 1082 N N . ALA A 1 137 ? 7.280 -3.775 -16.757 1.00 94.00 137 ALA A N 1
ATOM 1083 C CA . ALA A 1 137 ? 6.144 -4.687 -16.832 1.00 94.00 137 ALA A CA 1
ATOM 1084 C C . ALA A 1 137 ? 6.083 -5.370 -18.208 1.00 94.00 137 ALA A C 1
ATOM 1086 O O . ALA A 1 137 ? 6.057 -4.698 -19.236 1.00 94.00 137 ALA A O 1
ATOM 1087 N N . ALA A 1 138 ? 6.047 -6.705 -18.224 1.00 93.94 138 ALA A N 1
ATOM 1088 C CA . ALA A 1 138 ? 5.981 -7.472 -19.473 1.00 93.94 138 ALA A CA 1
ATOM 1089 C C . ALA A 1 138 ? 4.584 -7.438 -20.117 1.00 93.94 138 ALA A C 1
ATOM 1091 O O . ALA A 1 138 ? 4.451 -7.463 -21.338 1.00 93.94 138 ALA A O 1
ATOM 1092 N N . ASP A 1 139 ? 3.545 -7.384 -19.285 1.00 94.56 139 ASP A N 1
ATOM 1093 C CA . ASP A 1 139 ? 2.146 -7.390 -19.690 1.00 94.56 139 ASP A CA 1
ATOM 1094 C C . ASP A 1 139 ? 1.265 -6.699 -18.631 1.00 94.56 139 ASP A C 1
ATOM 1096 O O . ASP A 1 139 ? 1.744 -6.169 -17.624 1.00 94.56 139 ASP A O 1
ATOM 1100 N N . THR A 1 140 ? -0.052 -6.698 -18.859 1.00 92.56 140 THR A N 1
ATOM 1101 C CA . THR A 1 140 ? -1.020 -6.063 -17.950 1.00 92.56 140 THR A CA 1
ATOM 1102 C C . THR A 1 140 ? -1.098 -6.747 -16.580 1.00 92.56 140 THR A C 1
ATOM 1104 O O . THR A 1 140 ? -1.333 -6.069 -15.582 1.00 92.56 140 THR A O 1
ATOM 1107 N N . GLN A 1 141 ? -0.903 -8.064 -16.498 1.00 92.50 141 GLN A N 1
ATOM 1108 C CA . GLN A 1 141 ? -0.944 -8.778 -15.220 1.00 92.50 141 GLN A CA 1
ATOM 1109 C C . GLN A 1 141 ? 0.299 -8.463 -14.384 1.00 92.50 141 GLN A C 1
ATOM 1111 O O . GLN A 1 141 ? 0.175 -8.161 -13.194 1.00 92.50 141 GLN A O 1
ATOM 1116 N N . ASP A 1 142 ? 1.485 -8.440 -15.001 1.00 93.94 142 ASP A N 1
ATOM 1117 C CA . ASP A 1 142 ? 2.716 -8.009 -14.330 1.00 93.94 142 ASP A CA 1
ATOM 1118 C C . ASP A 1 142 ? 2.630 -6.529 -13.914 1.00 93.94 142 ASP A C 1
ATOM 1120 O O . ASP A 1 142 ? 3.034 -6.188 -12.805 1.00 93.94 142 ASP A O 1
ATOM 1124 N N . GLU A 1 143 ? 2.021 -5.656 -14.730 1.00 94.69 143 GLU A N 1
ATOM 1125 C CA . GLU A 1 143 ? 1.733 -4.262 -14.349 1.00 94.69 143 GLU A CA 1
ATOM 1126 C C . GLU A 1 143 ? 0.894 -4.196 -13.061 1.00 94.69 143 GLU A C 1
ATOM 1128 O O . GLU A 1 143 ? 1.274 -3.506 -12.115 1.00 94.69 143 GLU A O 1
ATOM 1133 N N . ILE A 1 144 ? -0.214 -4.943 -12.984 1.00 93.81 144 ILE A N 1
ATOM 1134 C CA . ILE A 1 144 ? -1.094 -4.972 -11.803 1.00 93.81 144 ILE A CA 1
ATOM 1135 C C . ILE A 1 144 ? -0.344 -5.473 -10.565 1.00 93.81 144 ILE A C 1
ATOM 1137 O O . ILE A 1 144 ? -0.467 -4.896 -9.485 1.00 93.81 144 ILE A O 1
ATOM 1141 N N . VAL A 1 145 ? 0.453 -6.533 -10.703 1.00 94.31 145 VAL A N 1
ATOM 1142 C CA . VAL A 1 145 ? 1.291 -7.059 -9.614 1.00 94.31 145 VAL A CA 1
ATOM 1143 C C . VAL A 1 145 ? 2.276 -5.995 -9.124 1.00 94.31 145 VAL A C 1
ATOM 1145 O O . VAL A 1 145 ? 2.409 -5.776 -7.920 1.00 94.31 145 VAL A O 1
ATOM 1148 N N . ARG A 1 146 ? 2.947 -5.284 -10.031 1.00 95.25 146 ARG A N 1
ATOM 1149 C CA . ARG A 1 146 ? 3.897 -4.224 -9.664 1.00 95.25 146 ARG A CA 1
ATOM 1150 C C . ARG A 1 146 ? 3.214 -3.038 -8.992 1.00 95.25 146 ARG A C 1
ATOM 1152 O O . ARG A 1 146 ? 3.761 -2.502 -8.030 1.00 95.25 146 ARG A O 1
ATOM 1159 N N . LEU A 1 147 ? 2.020 -2.668 -9.450 1.00 95.00 147 LEU A N 1
ATOM 1160 C CA . LEU A 1 147 ? 1.196 -1.636 -8.824 1.00 95.00 147 LEU A CA 1
ATOM 1161 C C . LEU A 1 147 ? 0.745 -2.039 -7.412 1.00 95.00 147 LEU A C 1
ATOM 1163 O O . LEU A 1 147 ? 0.813 -1.211 -6.506 1.00 95.00 147 LEU A O 1
ATOM 1167 N N . ARG A 1 148 ? 0.384 -3.310 -7.179 1.00 94.50 148 ARG A N 1
ATOM 1168 C CA . ARG A 1 148 ? 0.114 -3.828 -5.822 1.00 94.50 148 ARG A CA 1
ATOM 1169 C C . ARG A 1 148 ? 1.327 -3.680 -4.909 1.00 94.50 148 ARG A C 1
ATOM 1171 O O . ARG A 1 148 ? 1.196 -3.174 -3.798 1.00 94.50 148 ARG A O 1
ATOM 1178 N N . VAL A 1 149 ? 2.519 -4.041 -5.391 1.00 94.69 149 VAL A N 1
ATOM 1179 C CA . VAL A 1 149 ? 3.767 -3.851 -4.632 1.00 94.69 149 VAL A CA 1
ATOM 1180 C C . VAL A 1 149 ? 4.004 -2.374 -4.324 1.00 94.69 149 VAL A C 1
ATOM 1182 O O . VAL A 1 149 ? 4.273 -2.033 -3.177 1.00 94.69 149 VAL A O 1
ATOM 1185 N N . MET A 1 150 ? 3.850 -1.487 -5.309 1.00 94.44 150 MET A N 1
ATOM 1186 C CA . MET A 1 150 ? 3.966 -0.041 -5.105 1.00 94.44 150 MET A CA 1
ATOM 1187 C C . MET A 1 150 ? 3.018 0.453 -4.003 1.00 94.44 150 MET A C 1
ATOM 1189 O O . MET A 1 150 ? 3.459 1.170 -3.105 1.00 94.44 150 MET A O 1
ATOM 1193 N N . MET A 1 151 ? 1.742 0.056 -4.047 1.00 92.94 151 MET A N 1
ATOM 1194 C CA . MET A 1 151 ? 0.751 0.428 -3.035 1.00 92.94 151 MET A CA 1
ATOM 1195 C C . MET A 1 151 ? 1.146 -0.080 -1.649 1.00 92.94 151 MET A C 1
ATOM 1197 O O . MET A 1 151 ? 1.171 0.707 -0.707 1.00 92.94 151 MET A O 1
ATOM 1201 N N . ALA A 1 152 ? 1.528 -1.355 -1.527 1.00 93.00 152 ALA A N 1
ATOM 1202 C CA . ALA A 1 152 ? 1.943 -1.936 -0.253 1.00 93.00 152 ALA A CA 1
ATOM 1203 C C . ALA A 1 152 ? 3.116 -1.165 0.366 1.00 93.00 152 ALA A C 1
ATOM 1205 O O . ALA A 1 152 ? 3.060 -0.759 1.529 1.00 93.00 152 ALA A O 1
ATOM 1206 N N . LEU A 1 153 ? 4.165 -0.920 -0.425 1.00 91.88 153 LEU A N 1
ATOM 1207 C CA . LEU A 1 153 ? 5.355 -0.211 0.039 1.00 91.88 153 LEU A CA 1
ATOM 1208 C C . LEU A 1 153 ? 5.048 1.222 0.439 1.00 91.88 153 LEU A C 1
ATOM 1210 O O . LEU A 1 153 ? 5.517 1.682 1.480 1.00 91.88 153 LEU A O 1
ATOM 1214 N N . TYR A 1 154 ? 4.253 1.920 -0.366 1.00 88.94 154 TYR A N 1
ATOM 1215 C CA . TYR A 1 154 ? 3.902 3.300 -0.091 1.00 88.94 154 TYR A CA 1
ATOM 1216 C C . TYR A 1 154 ? 3.047 3.420 1.176 1.00 88.94 154 TYR A C 1
ATOM 1218 O O . TYR A 1 154 ? 3.372 4.202 2.071 1.00 88.94 154 TYR A O 1
ATOM 1226 N N . THR A 1 155 ? 1.993 2.609 1.302 1.00 87.56 155 THR A N 1
ATOM 1227 C CA . THR A 1 155 ? 1.074 2.653 2.448 1.00 87.56 155 THR A CA 1
ATOM 1228 C C . THR A 1 155 ? 1.763 2.276 3.759 1.00 87.56 155 THR A C 1
ATOM 1230 O O . THR A 1 155 ? 1.527 2.906 4.793 1.00 87.56 155 THR A O 1
ATOM 1233 N N . LEU A 1 156 ? 2.672 1.300 3.724 1.00 87.25 156 LEU A N 1
ATOM 1234 C CA . LEU A 1 156 ? 3.459 0.906 4.892 1.00 87.25 156 LEU A CA 1
ATOM 1235 C C . LEU A 1 156 ? 4.617 1.870 5.195 1.00 87.25 156 LEU A C 1
ATOM 1237 O O . LEU A 1 156 ? 5.218 1.774 6.263 1.00 87.25 156 LEU A O 1
ATOM 1241 N N . GLY A 1 157 ? 4.911 2.825 4.305 1.00 85.69 157 GLY A N 1
ATOM 1242 C CA . GLY A 1 157 ? 6.040 3.749 4.439 1.00 85.69 157 GLY A CA 1
ATOM 1243 C C . GLY A 1 157 ? 7.401 3.073 4.263 1.00 85.69 157 GLY A C 1
ATOM 1244 O O . GLY A 1 157 ? 8.391 3.524 4.827 1.00 85.69 157 GLY A O 1
ATOM 1245 N N . LEU A 1 158 ? 7.451 1.988 3.490 1.00 89.31 158 LEU A N 1
ATOM 1246 C CA . LEU A 1 158 ? 8.676 1.255 3.157 1.00 89.31 158 LEU A CA 1
ATOM 1247 C C . LEU A 1 158 ? 9.458 1.896 2.006 1.00 89.31 158 LEU A C 1
ATOM 1249 O O . LEU A 1 158 ? 10.534 1.421 1.655 1.00 89.31 158 LEU A O 1
ATOM 1253 N N . ILE A 1 159 ? 8.929 2.971 1.427 1.00 89.31 159 ILE A N 1
ATOM 1254 C CA . ILE A 1 159 ? 9.626 3.822 0.469 1.00 89.31 159 ILE A CA 1
ATOM 1255 C C . ILE A 1 159 ? 9.536 5.280 0.904 1.00 89.31 159 ILE A C 1
ATOM 1257 O O . ILE A 1 159 ? 8.474 5.750 1.317 1.00 89.31 159 ILE A O 1
ATOM 1261 N N . THR A 1 160 ? 10.649 5.996 0.798 1.00 86.69 160 THR A N 1
ATOM 1262 C CA . THR A 1 160 ? 10.755 7.419 1.146 1.00 86.69 160 THR A CA 1
ATOM 1263 C C . THR A 1 160 ? 11.575 8.153 0.081 1.00 86.69 160 THR A C 1
ATOM 1265 O O . THR A 1 160 ? 12.484 7.555 -0.489 1.00 86.69 160 THR A O 1
ATOM 1268 N N . PRO A 1 161 ? 11.267 9.417 -0.255 1.00 85.44 161 PRO A N 1
ATOM 1269 C CA . PRO A 1 161 ? 12.094 10.207 -1.169 1.00 85.44 161 PRO A CA 1
ATOM 1270 C C . PRO A 1 161 ? 13.552 10.301 -0.702 1.00 85.44 161 PRO A C 1
ATOM 1272 O O . PRO A 1 161 ? 13.798 10.614 0.460 1.00 85.44 161 PRO A O 1
ATOM 1275 N N . LEU A 1 162 ? 14.509 10.088 -1.610 1.00 79.75 162 LEU A N 1
ATOM 1276 C CA . LEU A 1 162 ? 15.883 10.560 -1.431 1.00 79.75 162 LEU A CA 1
ATOM 1277 C C . LEU A 1 162 ? 15.829 12.091 -1.401 1.00 79.75 162 LEU A C 1
ATOM 1279 O O . LEU A 1 162 ? 15.344 12.706 -2.356 1.00 79.75 162 LEU A O 1
ATOM 1283 N N . GLU A 1 163 ? 16.270 12.709 -0.302 1.00 66.00 163 GLU A N 1
ATOM 1284 C CA . GLU A 1 163 ? 16.299 14.167 -0.179 1.00 66.00 163 GLU A CA 1
ATOM 1285 C C . GLU A 1 163 ? 17.102 14.761 -1.344 1.00 66.00 163 GLU A C 1
ATOM 1287 O O . GLU A 1 163 ? 18.325 14.668 -1.417 1.00 66.00 163 GLU A O 1
ATOM 1292 N N . SER A 1 164 ? 16.398 15.370 -2.297 1.00 43.59 164 SER A N 1
ATOM 1293 C CA . SER A 1 164 ? 17.016 16.273 -3.261 1.00 43.59 164 SER A CA 1
ATOM 1294 C C . SER A 1 164 ? 17.281 17.557 -2.488 1.00 43.59 164 SER A C 1
ATOM 1296 O O . SER A 1 164 ? 16.345 18.054 -1.869 1.00 43.59 164 SER A O 1
ATOM 1298 N N . GLY A 1 165 ? 18.512 18.070 -2.471 1.00 36.84 165 GLY A N 1
ATOM 1299 C CA . GLY A 1 165 ? 18.926 19.248 -1.698 1.00 36.84 165 GLY A CA 1
ATOM 1300 C C . GLY A 1 165 ? 18.184 20.552 -2.029 1.00 36.84 165 GLY A C 1
ATOM 1301 O O . GLY A 1 165 ? 18.784 21.509 -2.504 1.00 36.84 165 GLY A O 1
ATOM 1302 N N . VAL A 1 166 ? 16.890 20.623 -1.730 1.00 38.06 166 VAL A N 1
ATOM 1303 C CA . VAL A 1 166 ? 16.084 21.836 -1.675 1.00 38.06 166 VAL A CA 1
ATOM 1304 C C . VAL A 1 166 ? 15.771 22.065 -0.206 1.00 38.06 166 VAL A C 1
ATOM 1306 O O . VAL A 1 166 ? 14.729 21.678 0.323 1.00 38.06 166 VAL A O 1
ATOM 1309 N N . ALA A 1 167 ? 16.739 22.681 0.469 1.00 37.31 167 ALA A N 1
ATOM 1310 C CA . ALA A 1 167 ? 16.527 23.303 1.760 1.00 37.31 167 ALA A CA 1
ATOM 1311 C C . ALA A 1 167 ? 15.300 24.227 1.673 1.00 37.31 167 ALA A C 1
ATOM 1313 O O . ALA A 1 167 ? 15.286 25.163 0.875 1.00 37.31 167 ALA A O 1
ATOM 1314 N N . GLY A 1 168 ? 14.271 23.976 2.489 1.00 32.12 168 GLY A N 1
ATOM 1315 C CA . GLY A 1 168 ? 13.269 25.003 2.794 1.00 32.12 168 GLY A CA 1
ATOM 1316 C C . GLY A 1 168 ? 11.796 24.609 2.785 1.00 32.12 168 GLY A C 1
ATOM 1317 O O . GLY A 1 168 ? 10.989 25.413 3.248 1.00 32.12 168 GLY A O 1
ATOM 1318 N N . VAL A 1 169 ? 11.392 23.409 2.359 1.00 33.44 169 VAL A N 1
ATOM 1319 C CA . VAL A 1 169 ? 9.986 23.008 2.539 1.00 33.44 169 VAL A CA 1
ATOM 1320 C C . VAL A 1 169 ? 9.846 22.305 3.882 1.00 33.44 169 VAL A C 1
ATOM 1322 O O . VAL A 1 169 ? 10.067 21.104 4.006 1.00 33.44 169 VAL A O 1
ATOM 1325 N N . LYS A 1 170 ? 9.448 23.061 4.914 1.00 30.69 170 LYS A N 1
ATOM 1326 C CA . LYS A 1 170 ? 8.834 22.476 6.112 1.00 30.69 170 LYS A CA 1
ATOM 1327 C C . LYS A 1 170 ? 7.616 21.682 5.642 1.00 30.69 170 LYS A C 1
ATOM 1329 O O . LYS A 1 170 ? 6.545 22.254 5.441 1.00 30.69 170 LYS A O 1
ATOM 1334 N N . HIS A 1 171 ? 7.771 20.376 5.445 1.00 36.88 171 HIS A N 1
ATOM 1335 C CA . HIS A 1 171 ? 6.642 19.480 5.264 1.00 36.88 171 HIS A CA 1
ATOM 1336 C C . HIS A 1 171 ? 5.845 19.498 6.568 1.00 36.88 171 HIS A C 1
ATOM 1338 O O . HIS A 1 171 ? 6.128 18.767 7.513 1.00 36.88 171 HIS A O 1
ATOM 1344 N N . LYS A 1 172 ? 4.847 20.387 6.634 1.00 34.72 172 LYS A N 1
ATOM 1345 C CA . LYS A 1 172 ? 3.724 20.245 7.557 1.00 34.72 172 LYS A CA 1
ATOM 1346 C C . LYS A 1 172 ? 3.266 18.797 7.388 1.00 34.72 172 LYS A C 1
ATOM 1348 O O . LYS A 1 172 ? 2.992 18.399 6.257 1.00 34.72 172 LYS A O 1
ATOM 1353 N N . HIS A 1 173 ? 3.314 18.020 8.469 1.00 39.59 173 HIS A N 1
ATOM 1354 C CA . HIS A 1 173 ? 3.111 16.569 8.514 1.00 39.59 173 HIS A CA 1
ATOM 1355 C C . HIS A 1 173 ? 1.693 16.208 8.027 1.00 39.59 173 HIS A C 1
ATOM 1357 O O . HIS A 1 173 ? 0.791 15.931 8.807 1.00 39.59 173 HIS A O 1
ATOM 1363 N N . ARG A 1 174 ? 1.469 16.286 6.715 1.00 38.97 174 ARG A N 1
ATOM 1364 C CA . ARG A 1 174 ? 0.254 15.838 6.047 1.00 38.97 174 ARG A CA 1
ATOM 1365 C C . ARG A 1 174 ? 0.339 14.327 5.936 1.00 38.97 174 ARG A C 1
ATOM 1367 O O . ARG A 1 174 ? 1.374 13.779 5.559 1.00 38.97 174 ARG A O 1
ATOM 1374 N N . SER A 1 175 ? -0.744 13.654 6.292 1.00 44.31 175 SER A N 1
ATOM 1375 C CA . SER A 1 175 ? -0.846 12.206 6.177 1.00 44.31 175 SER A CA 1
ATOM 1376 C C . SER A 1 175 ? -0.495 11.723 4.766 1.00 44.31 175 SER A C 1
ATOM 1378 O O . SER A 1 175 ? -0.836 12.351 3.761 1.00 44.31 175 SER A O 1
ATOM 1380 N N . ILE A 1 176 ? 0.156 10.567 4.694 1.00 48.69 176 ILE A N 1
ATOM 1381 C CA . ILE A 1 176 ? 0.552 9.888 3.454 1.00 48.69 176 ILE A CA 1
ATOM 1382 C C . ILE A 1 176 ? -0.670 9.631 2.548 1.00 48.69 176 ILE A C 1
ATOM 1384 O O . ILE A 1 176 ? -0.578 9.784 1.332 1.00 48.69 176 ILE A O 1
ATOM 1388 N N . PHE A 1 177 ? -1.843 9.365 3.128 1.00 42.06 177 PHE A N 1
ATOM 1389 C CA . PHE A 1 177 ? -3.091 9.203 2.379 1.00 42.06 177 PHE A CA 1
ATOM 1390 C C . PHE A 1 177 ? -3.673 10.527 1.877 1.00 42.06 177 PHE A C 1
ATOM 1392 O O . PHE A 1 177 ? -4.163 10.564 0.757 1.00 42.06 177 PHE A O 1
ATOM 1399 N N . SER A 1 178 ? -3.525 11.626 2.630 1.00 41.25 178 SER A N 1
ATOM 1400 C CA . SER A 1 178 ? -3.884 12.970 2.144 1.00 41.25 178 SER A CA 1
ATOM 1401 C C . SER A 1 178 ? -2.990 13.405 0.979 1.00 41.25 178 SER A C 1
ATOM 1403 O O . SER A 1 178 ? -3.443 14.089 0.072 1.00 41.25 178 SER A O 1
ATOM 1405 N N . THR A 1 179 ? -1.731 12.949 0.945 1.00 48.03 179 THR A N 1
ATOM 1406 C CA . THR A 1 179 ? -0.816 13.199 -0.181 1.00 48.03 179 THR A CA 1
ATOM 1407 C C . THR A 1 179 ? -1.208 12.384 -1.410 1.00 48.03 179 THR A C 1
ATOM 1409 O O . THR A 1 179 ? -1.127 12.903 -2.519 1.00 48.03 179 THR A O 1
ATOM 1412 N N . ILE A 1 180 ? -1.666 11.141 -1.229 1.00 47.53 180 ILE A N 1
ATOM 1413 C CA . ILE A 1 180 ? -2.260 10.347 -2.310 1.00 47.53 180 ILE A CA 1
ATOM 1414 C C . ILE A 1 180 ? -3.552 11.019 -2.795 1.00 47.53 180 ILE A C 1
ATOM 1416 O O . ILE A 1 180 ? -3.641 11.352 -3.968 1.00 47.53 180 ILE A O 1
ATOM 1420 N N . ALA A 1 181 ? -4.515 11.299 -1.917 1.00 45.06 181 ALA A N 1
ATOM 1421 C CA . ALA A 1 181 ? -5.787 11.919 -2.284 1.00 45.06 181 ALA A CA 1
ATOM 1422 C C . ALA A 1 181 ? -5.612 13.290 -2.956 1.00 45.06 181 ALA A C 1
ATOM 1424 O O . ALA A 1 181 ? -6.222 13.536 -3.992 1.00 45.06 181 ALA A O 1
ATOM 1425 N N . ASP A 1 182 ? -4.731 14.156 -2.444 1.00 42.91 182 ASP A N 1
ATOM 1426 C CA . ASP A 1 182 ? -4.474 15.470 -3.043 1.00 42.91 182 ASP A CA 1
ATOM 1427 C C . ASP A 1 182 ? -3.665 15.390 -4.343 1.00 42.91 182 ASP A C 1
ATOM 1429 O O . ASP A 1 182 ? -3.955 16.134 -5.273 1.00 42.91 182 ASP A O 1
ATOM 1433 N N . LYS A 1 183 ? -2.691 14.477 -4.479 1.00 44.44 183 LYS A N 1
ATOM 1434 C CA . LYS A 1 183 ? -1.975 14.295 -5.760 1.00 44.44 183 LYS A CA 1
ATOM 1435 C C . LYS A 1 183 ? -2.796 13.542 -6.806 1.00 44.44 183 LYS A C 1
ATOM 1437 O O . LYS A 1 183 ? -2.453 13.579 -7.984 1.00 44.44 183 LYS A O 1
ATOM 1442 N N . LEU A 1 184 ? -3.886 12.893 -6.402 1.00 39.72 184 LEU A N 1
ATOM 1443 C CA . LEU A 1 184 ? -4.887 12.343 -7.311 1.00 39.72 184 LEU A CA 1
ATOM 1444 C C . LEU A 1 184 ? -5.901 13.402 -7.784 1.00 39.72 184 LEU A C 1
ATOM 1446 O O . LEU A 1 184 ? -6.652 13.119 -8.714 1.00 39.72 184 LEU A O 1
ATOM 1450 N N . LYS A 1 185 ? -5.871 14.623 -7.225 1.00 38.03 185 LYS A N 1
ATOM 1451 C CA . LYS A 1 185 ? -6.547 15.822 -7.748 1.00 38.03 185 LYS A CA 1
ATOM 1452 C C . LYS A 1 185 ? -5.659 16.565 -8.757 1.00 38.03 185 LYS A C 1
ATOM 1454 O O . LYS A 1 185 ? -5.461 17.774 -8.632 1.00 38.03 185 LYS A O 1
ATOM 1459 N N . ILE A 1 186 ? -5.106 15.881 -9.768 1.00 31.91 186 ILE A N 1
ATOM 1460 C CA . ILE A 1 186 ? -4.610 16.615 -10.945 1.00 31.91 186 ILE A CA 1
ATOM 1461 C C . ILE A 1 186 ? -5.845 17.233 -11.597 1.00 31.91 186 ILE A C 1
ATOM 1463 O O . ILE A 1 186 ? -6.607 16.567 -12.294 1.00 31.91 186 ILE A O 1
ATOM 1467 N N . HIS A 1 187 ? -6.065 18.503 -11.273 1.00 26.06 187 HIS A N 1
ATOM 1468 C CA . HIS A 1 187 ? -6.997 19.377 -11.945 1.00 26.06 187 HIS A CA 1
ATOM 1469 C C . HIS A 1 187 ? -6.684 19.339 -13.442 1.00 26.06 187 HIS A C 1
ATOM 1471 O O . HIS A 1 187 ? -5.616 19.775 -13.867 1.00 26.06 187 HIS A O 1
ATOM 1477 N N . HIS A 1 188 ? -7.624 18.828 -14.234 1.00 23.73 188 HIS A N 1
ATOM 1478 C CA . HIS A 1 188 ? -7.811 19.367 -15.570 1.00 23.73 188 HIS A CA 1
ATOM 1479 C C . HIS A 1 188 ? -8.338 20.793 -15.393 1.00 23.73 188 HIS A C 1
ATOM 1481 O O . HIS A 1 188 ? -9.503 20.992 -15.050 1.00 23.73 188 HIS A O 1
ATOM 1487 N N . PHE A 1 189 ? -7.440 21.755 -15.568 1.00 28.91 189 PHE A N 1
ATOM 1488 C CA . PHE A 1 189 ? -7.722 22.949 -16.350 1.00 28.91 189 PHE A CA 1
ATOM 1489 C C . PHE A 1 189 ? -6.842 22.876 -17.595 1.00 28.91 189 PHE A C 1
ATOM 1491 O O . PHE A 1 189 ? -5.662 22.483 -17.441 1.00 28.91 189 PHE A O 1
#